Protein AF-A0A9J5ZP21-F1 (afdb_monomer_lite)

Secondary structure (DSSP, 8-state):
-PPPHHHHHHHHHHHHHHHHHHHHHHHHHHHHHHHHHHTT-S-HHHHHHHHHHHHHHHHHHHHHHHHHHTTT------SSS-S-SS---GGG------------HHHHHHHHHHHHHHHHHHHHHHHHHHHHHHHHHHHHHHHHHHHHHHTTS---SHHHHHHHHHHHHHHHHHHHHHHHHHHHHHHHS-HHHHHHHHHHHHHHHHHHHHHHHHHHHHHHT-

Structure (mmCIF, N/CA/C/O backbone):
data_AF-A0A9J5ZP21-F1
#
_entry.id   AF-A0A9J5ZP21-F1
#
loop_
_atom_site.group_PDB
_atom_site.id
_atom_site.type_symbol
_atom_site.label_atom_id
_atom_site.label_alt_id
_atom_site.label_comp_id
_atom_site.label_asym_id
_atom_site.label_entity_id
_atom_site.label_seq_id
_atom_site.pdbx_PDB_ins_code
_atom_site.Cartn_x
_atom_site.Cartn_y
_atom_site.Cartn_z
_atom_site.occupancy
_atom_site.B_iso_or_equiv
_atom_site.auth_seq_id
_atom_site.auth_comp_id
_atom_site.auth_asym_id
_atom_site.auth_atom_id
_atom_site.pdbx_PDB_model_num
ATOM 1 N N . MET A 1 1 ? 10.384 22.039 -25.199 1.00 35.19 1 MET A N 1
ATOM 2 C CA . MET A 1 1 ? 11.701 22.164 -24.533 1.00 35.19 1 MET A CA 1
ATOM 3 C C . MET A 1 1 ? 11.988 20.869 -23.786 1.00 35.19 1 MET A C 1
ATOM 5 O O . MET A 1 1 ? 11.280 20.563 -22.835 1.00 35.19 1 MET A O 1
ATOM 9 N N . ALA A 1 2 ? 12.935 20.059 -24.259 1.00 42.34 2 ALA A N 1
ATOM 10 C CA . ALA A 1 2 ? 13.264 18.780 -23.633 1.00 42.34 2 ALA A CA 1
ATOM 11 C C . ALA A 1 2 ? 13.979 19.020 -22.288 1.00 42.34 2 ALA A C 1
ATOM 13 O O . ALA A 1 2 ? 15.036 19.642 -22.268 1.00 42.34 2 ALA A O 1
ATOM 14 N N . SER A 1 3 ? 13.416 18.557 -21.162 1.00 51.25 3 SER A N 1
ATOM 15 C CA . SER A 1 3 ? 14.111 18.608 -19.861 1.00 51.25 3 SER A CA 1
ATOM 16 C C . SER A 1 3 ? 15.452 17.872 -19.946 1.00 51.25 3 SER A C 1
ATOM 18 O O . SER A 1 3 ? 15.496 16.760 -20.482 1.00 51.25 3 SER A O 1
ATOM 20 N N . SER A 1 4 ? 16.519 18.453 -19.393 1.00 63.25 4 SER A N 1
ATOM 21 C CA . SER A 1 4 ? 17.856 17.846 -19.359 1.00 63.25 4 SER A CA 1
ATOM 22 C C . SER A 1 4 ? 17.857 16.537 -18.552 1.00 63.25 4 SER A C 1
ATOM 24 O O . SER A 1 4 ? 17.072 16.372 -17.616 1.00 63.25 4 SER A O 1
ATOM 26 N N . SER A 1 5 ? 18.746 15.593 -18.884 1.00 58.53 5 SER A N 1
ATOM 27 C CA . SER A 1 5 ? 18.926 14.324 -18.148 1.00 58.53 5 SER A CA 1
ATOM 28 C C . SER A 1 5 ? 19.178 14.545 -16.642 1.00 58.53 5 SER A C 1
ATOM 30 O O . SER A 1 5 ? 18.708 13.773 -15.802 1.00 58.53 5 SER A O 1
ATOM 32 N N . SER A 1 6 ? 19.832 15.658 -16.284 1.00 62.34 6 SER A N 1
ATOM 33 C CA . SER A 1 6 ? 20.051 16.077 -14.891 1.00 62.34 6 SER A CA 1
ATOM 34 C C . SER A 1 6 ? 18.744 16.455 -14.174 1.00 62.34 6 SER A C 1
ATOM 36 O O . SER A 1 6 ? 18.459 15.945 -13.087 1.00 62.34 6 SER A O 1
ATOM 38 N N . ASP A 1 7 ? 17.882 17.249 -14.821 1.00 67.31 7 ASP A N 1
ATOM 39 C CA . ASP A 1 7 ? 16.578 17.655 -14.271 1.00 67.31 7 ASP A CA 1
ATOM 40 C C . ASP A 1 7 ? 15.664 16.450 -14.032 1.00 67.31 7 ASP A C 1
ATOM 42 O O . ASP A 1 7 ? 14.916 16.394 -13.053 1.00 67.31 7 ASP A O 1
ATOM 46 N N . ARG A 1 8 ? 15.742 15.455 -14.922 1.00 63.97 8 ARG A N 1
ATOM 47 C CA . ARG A 1 8 ? 14.972 14.206 -14.842 1.00 63.97 8 ARG A CA 1
ATOM 48 C C . ARG A 1 8 ? 15.384 13.355 -13.637 1.00 63.97 8 ARG A C 1
ATOM 50 O O . ARG A 1 8 ? 14.518 12.923 -12.874 1.00 63.97 8 ARG A O 1
ATOM 57 N N . LYS A 1 9 ? 16.691 13.166 -13.416 1.00 64.62 9 LYS A N 1
ATOM 58 C CA . LYS A 1 9 ? 17.223 12.453 -12.237 1.00 64.62 9 LYS A CA 1
ATOM 59 C C . LYS A 1 9 ? 16.858 13.166 -10.934 1.00 64.62 9 LYS A C 1
ATOM 61 O O . LYS A 1 9 ? 16.491 12.509 -9.959 1.00 64.62 9 LYS A O 1
ATOM 66 N N . ASN A 1 10 ? 16.900 14.498 -10.931 1.00 73.00 10 ASN A N 1
ATOM 67 C CA . ASN A 1 10 ? 16.548 15.300 -9.763 1.00 73.00 10 ASN A CA 1
ATOM 68 C C . ASN A 1 10 ? 15.062 15.149 -9.385 1.00 73.00 10 ASN A C 1
ATOM 70 O O . ASN A 1 10 ? 14.743 14.893 -8.227 1.00 73.00 10 ASN A O 1
ATOM 74 N N . LYS A 1 11 ? 14.145 15.197 -10.365 1.00 73.06 11 LYS A N 1
ATOM 75 C CA . LYS A 1 11 ? 12.701 14.985 -10.135 1.00 73.06 11 LYS A CA 1
ATOM 76 C C . LYS A 1 11 ? 12.391 13.620 -9.513 1.00 73.06 11 LYS A C 1
ATOM 78 O O . LYS A 1 11 ? 11.617 13.557 -8.562 1.00 73.06 11 LYS A O 1
ATOM 83 N N . ASN A 1 12 ? 13.019 12.548 -10.000 1.00 67.75 12 ASN A N 1
ATOM 84 C CA . ASN A 1 12 ? 12.823 11.203 -9.447 1.00 67.75 12 ASN A CA 1
ATOM 85 C C . ASN A 1 12 ? 13.349 11.097 -8.006 1.00 67.75 12 ASN A C 1
ATOM 87 O O . ASN A 1 12 ? 12.647 10.635 -7.107 1.00 67.75 12 ASN A O 1
ATOM 91 N N . LYS A 1 13 ? 14.559 11.617 -7.761 1.00 72.06 13 LYS A N 1
ATOM 92 C CA . LYS A 1 13 ? 15.145 11.680 -6.417 1.00 72.06 13 LYS A CA 1
ATOM 93 C C . LYS A 1 13 ? 14.248 12.456 -5.446 1.00 72.06 13 LYS A C 1
ATOM 95 O O . LYS A 1 13 ? 14.044 12.006 -4.322 1.00 72.06 13 LYS A O 1
ATOM 100 N N . ASN A 1 14 ? 13.672 13.572 -5.889 1.00 81.06 14 ASN A N 1
ATOM 101 C CA . ASN A 1 14 ? 12.773 14.390 -5.077 1.00 81.06 14 ASN A CA 1
ATOM 102 C C . ASN A 1 14 ? 11.454 13.674 -4.768 1.00 81.06 14 ASN A C 1
ATOM 104 O O . ASN A 1 14 ? 11.049 13.659 -3.607 1.00 81.06 14 ASN A O 1
ATOM 108 N N . LEU A 1 15 ? 10.826 13.028 -5.760 1.00 77.56 15 LEU A N 1
ATOM 109 C CA . LEU A 1 15 ? 9.608 12.239 -5.545 1.00 77.56 15 LEU A CA 1
ATOM 110 C C . LEU A 1 15 ? 9.853 11.116 -4.530 1.00 77.56 15 LEU A C 1
ATOM 112 O O . LEU A 1 15 ? 9.089 10.960 -3.581 1.00 77.56 15 LEU A O 1
ATOM 116 N N . TYR A 1 16 ? 10.938 10.359 -4.704 1.00 75.81 16 TYR A N 1
ATOM 117 C CA . TYR A 1 16 ? 11.300 9.281 -3.789 1.00 75.81 16 TYR A CA 1
ATOM 118 C C . TYR A 1 16 ? 11.580 9.794 -2.373 1.00 75.81 16 TYR A C 1
ATOM 120 O O . TYR A 1 16 ? 11.052 9.240 -1.414 1.00 75.81 16 TYR A O 1
ATOM 128 N N . ASN A 1 17 ? 12.367 10.861 -2.224 1.00 76.75 17 ASN A N 1
ATOM 129 C CA . ASN A 1 17 ? 12.690 11.423 -0.912 1.00 76.75 17 ASN A CA 1
ATOM 130 C C . ASN A 1 17 ? 11.449 11.967 -0.195 1.00 76.75 17 ASN A C 1
ATOM 132 O O . ASN A 1 17 ? 11.277 11.714 0.995 1.00 76.75 17 ASN A O 1
ATOM 136 N N . SER A 1 18 ? 10.573 12.675 -0.914 1.00 81.94 18 SER A N 1
ATOM 137 C CA . SER A 1 18 ? 9.305 13.162 -0.365 1.00 81.94 18 SER A CA 1
ATOM 138 C C . SER A 1 18 ? 8.440 11.999 0.109 1.00 81.94 18 SER A C 1
ATOM 140 O O . SER A 1 18 ? 8.006 11.977 1.258 1.00 81.94 18 SER A O 1
ATOM 142 N N . TRP A 1 19 ? 8.277 10.980 -0.732 1.00 82.31 19 TRP A N 1
ATOM 143 C CA . TRP A 1 19 ? 7.505 9.798 -0.384 1.00 82.31 19 TRP A CA 1
ATOM 144 C C . TRP A 1 19 ? 8.088 9.042 0.824 1.00 82.31 19 TRP A C 1
ATOM 146 O O . TRP A 1 19 ? 7.343 8.596 1.698 1.00 82.31 19 TRP A O 1
ATOM 156 N N . MET A 1 20 ? 9.417 8.947 0.921 1.00 78.00 20 MET A N 1
ATOM 157 C CA . MET A 1 20 ? 10.088 8.323 2.061 1.00 78.00 20 MET A CA 1
ATOM 158 C C . MET A 1 20 ? 9.858 9.072 3.372 1.00 78.00 20 MET A C 1
ATOM 160 O O . MET A 1 20 ? 9.602 8.432 4.390 1.00 78.00 20 MET A O 1
ATOM 164 N N . ASN A 1 21 ? 9.935 10.403 3.353 1.00 80.69 21 ASN A N 1
ATOM 165 C CA . ASN A 1 21 ? 9.657 11.217 4.535 1.00 80.69 21 ASN A CA 1
ATOM 166 C C . ASN A 1 21 ? 8.206 11.030 4.992 1.00 80.69 21 ASN A C 1
ATOM 168 O O . ASN A 1 21 ? 7.958 10.849 6.184 1.00 80.69 21 ASN A O 1
ATOM 172 N N . ASN A 1 22 ? 7.270 10.957 4.041 1.00 85.44 22 ASN A N 1
ATOM 173 C CA . ASN A 1 22 ? 5.863 10.708 4.345 1.00 85.44 22 ASN A CA 1
ATOM 174 C C . ASN A 1 22 ? 5.664 9.365 5.060 1.00 85.44 22 ASN A C 1
ATOM 176 O O . ASN A 1 22 ? 4.878 9.301 5.994 1.00 85.44 22 ASN A O 1
ATOM 180 N N . GLN A 1 23 ? 6.416 8.311 4.714 1.00 83.00 23 GLN A N 1
ATOM 181 C CA . GLN A 1 23 ? 6.268 7.012 5.391 1.00 83.00 23 GLN A CA 1
ATOM 182 C C . GLN A 1 23 ? 6.577 7.058 6.888 1.00 83.00 23 GLN A C 1
ATOM 184 O O . GLN A 1 23 ? 5.971 6.307 7.654 1.00 83.00 23 GLN A O 1
ATOM 189 N N . GLN A 1 24 ? 7.526 7.898 7.306 1.00 86.31 24 GLN A N 1
ATOM 190 C CA . GLN A 1 24 ? 7.902 8.011 8.711 1.00 86.31 24 GLN A CA 1
ATOM 191 C C . GLN A 1 24 ? 6.824 8.744 9.515 1.00 86.31 24 GLN A C 1
ATOM 193 O O . GLN A 1 24 ? 6.500 8.312 10.620 1.00 86.31 24 GLN A O 1
ATOM 198 N N . GLU A 1 25 ? 6.261 9.819 8.962 1.00 91.81 25 GLU A N 1
ATOM 199 C CA . GLU A 1 25 ? 5.167 10.560 9.599 1.00 91.81 25 GLU A CA 1
ATOM 200 C C . GLU A 1 25 ? 3.872 9.744 9.608 1.00 91.81 25 GLU A C 1
ATOM 202 O O . GLU A 1 25 ? 3.243 9.597 10.651 1.00 91.81 25 GLU A O 1
ATOM 207 N N . GLU A 1 26 ? 3.538 9.091 8.494 1.00 91.62 26 GLU A N 1
ATOM 208 C CA . GLU A 1 26 ? 2.396 8.177 8.401 1.00 91.62 26 GLU A CA 1
ATOM 209 C C . GLU A 1 26 ? 2.486 7.036 9.420 1.00 91.62 26 GLU A C 1
ATOM 211 O O . GLU A 1 26 ? 1.481 6.659 10.016 1.00 91.62 26 GLU A O 1
ATOM 216 N N . LEU A 1 27 ? 3.684 6.489 9.660 1.00 92.56 27 LEU A N 1
ATOM 217 C CA . LEU A 1 27 ? 3.870 5.472 10.692 1.00 92.56 27 LEU A CA 1
ATOM 218 C C . LEU A 1 27 ? 3.564 6.020 12.095 1.00 92.56 27 LEU A C 1
ATOM 220 O O . LEU A 1 27 ? 2.926 5.319 12.879 1.00 92.56 27 LEU A O 1
ATOM 224 N N . LYS A 1 28 ? 3.990 7.248 12.416 1.00 94.44 28 LYS A N 1
ATOM 225 C CA . LYS A 1 28 ? 3.672 7.875 13.709 1.00 94.44 28 LYS A CA 1
ATOM 226 C C . LYS A 1 28 ? 2.168 8.095 13.857 1.00 94.44 28 LYS A C 1
ATOM 228 O O . LYS A 1 28 ? 1.613 7.782 14.904 1.00 94.44 28 LYS A O 1
ATOM 233 N N . GLU A 1 29 ? 1.507 8.587 12.810 1.00 95.69 29 GLU A N 1
ATOM 234 C CA . GLU A 1 29 ? 0.053 8.778 12.805 1.00 95.69 29 GLU A CA 1
ATOM 235 C C . GLU A 1 29 ? -0.694 7.458 13.037 1.00 95.69 29 GLU A C 1
ATOM 237 O O . GLU A 1 29 ? -1.577 7.397 13.889 1.00 95.69 29 GLU A O 1
ATOM 242 N N . LEU A 1 30 ? -0.295 6.382 12.351 1.00 95.19 30 LEU A N 1
ATOM 243 C CA . LEU A 1 30 ? -0.872 5.049 12.546 1.00 95.19 30 LEU A CA 1
ATOM 244 C C . LEU A 1 30 ? -0.646 4.529 13.970 1.00 95.19 30 LEU A C 1
ATOM 246 O O . LEU A 1 30 ? -1.566 4.000 14.585 1.00 95.19 30 LEU A O 1
ATOM 250 N N . GLN A 1 31 ? 0.557 4.704 14.524 1.00 94.19 31 GLN A N 1
ATOM 251 C CA . GLN A 1 31 ? 0.863 4.305 15.902 1.00 94.19 31 GLN A CA 1
ATOM 252 C C . GLN A 1 31 ? 0.018 5.070 16.925 1.00 94.19 31 GLN A C 1
ATOM 254 O O . GLN A 1 31 ? -0.505 4.458 17.856 1.00 94.19 31 GLN A O 1
ATOM 259 N N . ASN A 1 32 ? -0.159 6.377 16.732 1.00 94.19 32 ASN A N 1
ATOM 260 C CA . ASN A 1 32 ? -1.032 7.187 17.575 1.00 94.19 32 ASN A CA 1
ATOM 261 C C . ASN A 1 32 ? -2.489 6.720 17.461 1.00 94.19 32 ASN A C 1
ATOM 263 O O . ASN A 1 32 ? -3.138 6.515 18.485 1.00 94.19 32 ASN A O 1
ATOM 267 N N . GLY A 1 33 ? -2.973 6.468 16.239 1.00 93.50 33 GLY A N 1
ATOM 268 C CA . GLY A 1 33 ? -4.309 5.922 15.993 1.00 93.50 33 GLY A CA 1
ATOM 269 C C . GLY A 1 33 ? -4.554 4.607 16.738 1.00 93.50 33 GLY A C 1
ATOM 270 O O . GLY A 1 33 ? -5.580 4.462 17.394 1.00 93.50 33 GLY A O 1
ATOM 271 N N . ILE A 1 34 ? -3.579 3.689 16.737 1.00 91.44 34 ILE A N 1
ATOM 272 C CA . ILE A 1 34 ? -3.653 2.423 17.492 1.00 91.44 34 ILE A CA 1
ATOM 273 C C . ILE A 1 34 ? -3.749 2.678 19.001 1.00 91.44 34 ILE A C 1
ATOM 275 O O . ILE A 1 34 ? -4.568 2.058 19.680 1.00 91.44 34 ILE A O 1
ATOM 279 N N . VAL A 1 35 ? -2.919 3.574 19.547 1.00 92.31 35 VAL A N 1
ATOM 280 C CA . VAL A 1 35 ? -2.908 3.880 20.989 1.00 92.31 35 VAL A CA 1
ATOM 281 C C . VAL A 1 35 ? -4.250 4.451 21.444 1.00 92.31 35 VAL A C 1
ATOM 283 O O . VAL A 1 35 ? -4.771 4.018 22.471 1.00 92.31 35 VAL A O 1
ATOM 286 N N . HIS A 1 36 ? -4.817 5.387 20.686 1.00 91.69 36 HIS A N 1
ATOM 287 C CA . HIS A 1 36 ? -6.107 5.996 21.004 1.00 91.69 36 HIS A CA 1
ATOM 288 C C . HIS A 1 36 ? -7.277 5.023 20.798 1.00 91.69 36 HIS A C 1
ATOM 290 O O . HIS A 1 36 ? -8.143 4.921 21.666 1.00 91.69 36 HIS A O 1
ATOM 296 N N . ALA A 1 37 ? -7.269 4.221 19.728 1.00 90.31 37 ALA A N 1
ATOM 297 C CA . ALA A 1 37 ? -8.287 3.192 19.506 1.00 90.31 37 ALA A CA 1
ATOM 298 C C . ALA A 1 37 ? -8.337 2.174 20.656 1.00 90.31 37 ALA A C 1
ATOM 300 O O . ALA A 1 37 ? -9.410 1.842 21.150 1.00 90.31 37 ALA A O 1
ATOM 301 N N . ARG A 1 38 ? -7.175 1.738 21.167 1.00 88.38 38 ARG A N 1
ATOM 302 C CA . ARG A 1 38 ? -7.089 0.812 22.316 1.00 88.38 38 ARG A CA 1
ATOM 303 C C . ARG A 1 38 ? -7.605 1.404 23.630 1.00 88.38 38 ARG A C 1
ATOM 305 O O . ARG A 1 38 ? -7.952 0.651 24.534 1.00 88.38 38 ARG A O 1
ATOM 312 N N . LYS A 1 39 ? -7.655 2.732 23.746 1.00 92.06 39 LYS A N 1
ATOM 313 C CA . LYS A 1 39 ? -8.270 3.442 24.876 1.00 92.06 39 LYS A CA 1
ATOM 314 C C . LYS A 1 39 ? -9.764 3.718 24.669 1.00 92.06 39 LYS A C 1
ATOM 316 O O . LYS A 1 39 ? -10.373 4.343 25.530 1.00 92.06 39 LYS A O 1
ATOM 321 N N . ASN A 1 40 ? -10.349 3.254 23.560 1.00 88.00 40 ASN A N 1
ATOM 322 C CA . ASN A 1 40 ? -11.692 3.617 23.097 1.00 88.00 40 ASN A CA 1
ATOM 323 C C . ASN A 1 40 ? -11.866 5.133 22.873 1.00 88.00 40 ASN A C 1
ATOM 325 O O . ASN A 1 40 ? -12.967 5.661 23.001 1.00 88.00 40 ASN A O 1
ATOM 329 N N . GLU A 1 41 ? -10.774 5.834 22.555 1.00 90.44 41 GLU A N 1
ATOM 330 C CA . GLU A 1 41 ? -10.757 7.279 22.281 1.00 90.44 41 GLU A CA 1
ATOM 331 C C . GLU A 1 41 ? -10.906 7.595 20.784 1.00 90.44 41 GLU A C 1
ATOM 333 O O . GLU A 1 41 ? -11.037 8.762 20.432 1.00 90.44 41 GLU A O 1
ATOM 338 N N . LEU A 1 42 ? -10.874 6.580 19.911 1.00 88.81 42 LEU A N 1
ATOM 339 C CA . LEU A 1 42 ? -11.114 6.720 18.474 1.00 88.81 42 LEU A CA 1
ATOM 340 C C . LEU A 1 42 ? -12.250 5.802 18.027 1.00 88.81 42 LEU A C 1
ATOM 342 O O . LEU A 1 42 ? -12.271 4.617 18.365 1.00 88.81 42 LEU A O 1
ATOM 346 N N . SER A 1 43 ? -13.160 6.354 17.234 1.00 92.44 43 SER A N 1
ATOM 347 C CA . SER A 1 43 ? -14.235 5.623 16.570 1.00 92.44 43 SER A CA 1
ATOM 348 C C . SER A 1 43 ? -13.753 4.904 15.306 1.00 92.44 43 SER A C 1
ATOM 350 O O . SER A 1 43 ? -12.747 5.271 14.694 1.00 92.44 43 SER A O 1
ATOM 352 N N . ASP A 1 44 ? -14.518 3.904 14.866 1.00 92.81 44 ASP A N 1
ATOM 353 C CA . ASP A 1 44 ? -14.274 3.207 13.597 1.00 92.81 44 ASP A CA 1
ATOM 354 C C . ASP A 1 44 ? -14.291 4.160 12.390 1.00 92.81 44 ASP A C 1
ATOM 356 O O . ASP A 1 44 ? -13.544 3.948 11.436 1.00 92.81 44 ASP A O 1
ATOM 360 N N . GLU A 1 45 ? -15.085 5.233 12.439 1.00 94.94 45 GLU A N 1
ATOM 361 C CA . GLU A 1 45 ? -15.131 6.252 11.384 1.00 94.94 45 GLU A CA 1
ATOM 362 C C . GLU A 1 45 ? -13.806 7.021 11.293 1.00 94.94 45 GLU A C 1
ATOM 364 O O . GLU A 1 45 ? -13.236 7.164 10.214 1.00 94.94 45 GLU A O 1
ATOM 369 N N . GLU A 1 46 ? -13.251 7.439 12.432 1.00 95.25 46 GLU A N 1
ATOM 370 C CA . GLU A 1 46 ? -11.953 8.124 12.481 1.00 95.25 46 GLU A CA 1
ATOM 371 C C . GLU A 1 46 ? -10.804 7.209 12.032 1.00 95.25 46 GLU A C 1
ATOM 373 O O . GLU A 1 46 ? -9.867 7.655 11.362 1.00 95.25 46 GLU A O 1
ATOM 378 N N . LEU A 1 47 ? -10.883 5.911 12.344 1.00 95.50 47 LEU A N 1
ATOM 379 C CA . LEU A 1 47 ? -9.926 4.921 11.849 1.00 95.50 47 LEU A CA 1
ATOM 380 C C . LEU A 1 47 ? -10.054 4.722 10.334 1.00 95.50 47 LEU A C 1
ATOM 382 O O . LEU A 1 47 ? -9.036 4.668 9.644 1.00 95.50 47 LEU A O 1
ATOM 386 N N . ASN A 1 48 ? -11.273 4.666 9.797 1.00 96.38 48 ASN A N 1
ATOM 387 C CA . ASN A 1 48 ? -11.506 4.579 8.355 1.00 96.38 48 ASN A CA 1
ATOM 388 C C . ASN A 1 48 ? -10.993 5.815 7.612 1.00 96.38 48 ASN A C 1
ATOM 390 O O . ASN A 1 48 ? -10.390 5.684 6.545 1.00 96.38 48 ASN A O 1
ATOM 394 N N . GLU A 1 49 ? -11.151 7.003 8.189 1.00 96.56 49 GLU A N 1
ATOM 395 C CA . GLU A 1 49 ? -10.588 8.240 7.649 1.00 96.56 49 GLU A CA 1
ATOM 396 C C . GLU A 1 49 ? -9.056 8.199 7.602 1.00 96.56 49 GLU A C 1
ATOM 398 O O . GLU A 1 49 ? -8.445 8.555 6.585 1.00 96.56 49 GLU A O 1
ATOM 403 N N . LEU A 1 50 ? -8.421 7.670 8.654 1.00 96.69 50 LEU A N 1
ATOM 404 C CA . LEU A 1 50 ? -6.979 7.437 8.672 1.00 96.69 50 LEU A CA 1
ATOM 405 C C . LEU A 1 50 ? -6.556 6.425 7.594 1.00 96.69 50 LEU A C 1
ATOM 407 O O . LEU A 1 50 ? -5.607 6.683 6.853 1.00 96.69 50 LEU A O 1
ATOM 411 N N . LEU A 1 51 ? -7.270 5.305 7.444 1.00 96.75 51 LEU A N 1
ATOM 412 C CA . LEU A 1 51 ? -7.009 4.314 6.392 1.00 96.75 51 LEU A CA 1
ATOM 413 C C . LEU A 1 51 ? -7.145 4.916 4.991 1.00 96.75 51 LEU A C 1
ATOM 415 O O . LEU A 1 51 ? -6.273 4.720 4.141 1.00 96.75 51 LEU A O 1
ATOM 419 N N . ARG A 1 52 ? -8.203 5.695 4.757 1.00 97.06 52 ARG A N 1
ATOM 420 C CA . ARG A 1 52 ? -8.467 6.373 3.485 1.00 97.06 52 ARG A CA 1
ATOM 421 C C . ARG A 1 52 ? -7.346 7.345 3.136 1.00 97.06 52 ARG A C 1
ATOM 423 O O . ARG A 1 52 ? -6.875 7.339 1.997 1.00 97.06 52 ARG A O 1
ATOM 430 N N . LYS A 1 53 ? -6.853 8.112 4.115 1.00 95.88 53 LYS A N 1
ATOM 431 C CA . LYS A 1 53 ? -5.667 8.966 3.952 1.00 95.88 53 LYS A CA 1
ATOM 432 C C . LYS A 1 53 ? -4.449 8.148 3.505 1.00 95.88 53 LYS A C 1
ATOM 434 O O . LYS A 1 53 ? -3.796 8.518 2.535 1.00 95.88 53 LYS A O 1
ATOM 439 N N . MET A 1 54 ? -4.173 7.009 4.142 1.00 94.00 54 MET A N 1
ATOM 440 C CA . MET A 1 54 ? -3.023 6.161 3.785 1.00 94.00 54 MET A CA 1
ATOM 441 C C . MET A 1 54 ? -3.127 5.573 2.374 1.00 94.00 54 MET A C 1
ATOM 443 O O . MET A 1 54 ? -2.135 5.540 1.643 1.00 94.00 54 MET A O 1
ATOM 447 N N . VAL A 1 55 ? -4.321 5.121 1.982 1.00 93.00 55 VAL A N 1
ATOM 448 C CA . VAL A 1 55 ? -4.587 4.609 0.629 1.00 93.00 55 VAL A CA 1
ATOM 449 C C . VAL A 1 55 ? -4.384 5.713 -0.409 1.00 93.00 55 VAL A C 1
ATOM 451 O O . VAL A 1 55 ? -3.709 5.485 -1.414 1.00 93.00 55 VAL A O 1
ATOM 454 N N . ASN A 1 56 ? -4.895 6.918 -0.147 1.00 94.12 56 ASN A N 1
ATOM 455 C CA . ASN A 1 56 ? -4.725 8.065 -1.037 1.00 94.12 56 ASN A CA 1
ATOM 456 C C . ASN A 1 56 ? -3.251 8.447 -1.197 1.00 94.12 56 ASN A C 1
ATOM 458 O O . ASN A 1 56 ? -2.785 8.590 -2.324 1.00 94.12 56 ASN A O 1
ATOM 462 N N . ASN A 1 57 ? -2.488 8.507 -0.104 1.00 90.69 57 ASN A N 1
ATOM 463 C CA . ASN A 1 57 ? -1.058 8.813 -0.162 1.00 90.69 57 ASN A CA 1
ATOM 464 C C . ASN A 1 57 ? -0.280 7.778 -0.997 1.00 90.69 57 ASN A C 1
ATOM 466 O O . ASN A 1 57 ? 0.619 8.128 -1.768 1.00 90.69 57 ASN A O 1
ATOM 470 N N . PHE A 1 58 ? -0.628 6.489 -0.882 1.00 86.00 58 PHE A N 1
ATOM 471 C CA . PHE A 1 58 ? -0.039 5.445 -1.724 1.00 86.00 58 PHE A CA 1
ATOM 472 C C . PHE A 1 58 ? -0.434 5.613 -3.201 1.00 86.00 58 PHE A C 1
ATOM 474 O O . PHE A 1 58 ? 0.408 5.442 -4.087 1.00 86.00 58 PHE A O 1
ATOM 481 N N . GLN A 1 59 ? -1.682 6.005 -3.472 1.00 89.50 59 GLN A N 1
ATOM 482 C CA . GLN A 1 59 ? -2.181 6.232 -4.828 1.00 89.50 59 GLN A CA 1
ATOM 483 C C . GLN A 1 59 ? -1.501 7.431 -5.494 1.00 89.50 59 GLN A C 1
ATOM 485 O O . GLN A 1 59 ? -1.073 7.335 -6.642 1.00 89.50 59 GLN A O 1
ATOM 490 N N . GLU A 1 60 ? -1.317 8.532 -4.770 1.00 87.81 60 GLU A N 1
ATOM 491 C CA . GLU A 1 60 ? -0.584 9.704 -5.252 1.00 87.81 60 GLU A CA 1
ATOM 492 C C . GLU A 1 60 ? 0.865 9.369 -5.610 1.00 87.81 60 GLU A C 1
ATOM 494 O O . GLU A 1 60 ? 1.363 9.795 -6.656 1.00 87.81 60 GLU A O 1
ATOM 499 N N . TYR A 1 61 ? 1.536 8.560 -4.786 1.00 83.94 61 TYR A N 1
ATOM 500 C CA . TYR A 1 61 ? 2.889 8.101 -5.083 1.00 83.94 61 TYR A CA 1
ATOM 501 C C . TYR A 1 61 ? 2.952 7.227 -6.335 1.00 83.94 61 TYR A C 1
ATOM 503 O O . TYR A 1 61 ? 3.801 7.463 -7.196 1.00 83.94 61 TYR A O 1
ATOM 511 N N . SER A 1 62 ? 2.063 6.237 -6.444 1.00 81.12 62 SER A N 1
ATOM 512 C CA . SER A 1 62 ? 1.978 5.351 -7.610 1.00 81.12 62 SER A CA 1
ATOM 513 C C . SER A 1 62 ? 1.727 6.152 -8.893 1.00 81.12 62 SER A C 1
ATOM 515 O O . SER A 1 62 ? 2.491 6.037 -9.853 1.00 81.12 62 SER A O 1
ATOM 517 N N . ASN A 1 63 ? 0.766 7.079 -8.865 1.00 84.69 63 ASN A N 1
ATOM 518 C CA . ASN A 1 63 ? 0.489 7.989 -9.975 1.00 84.69 63 ASN A CA 1
ATOM 519 C C . ASN A 1 63 ? 1.705 8.865 -10.309 1.00 84.69 63 ASN A C 1
ATOM 521 O O . ASN A 1 63 ? 2.041 9.073 -11.476 1.00 84.69 63 ASN A O 1
ATOM 525 N N . GLY A 1 64 ? 2.390 9.386 -9.287 1.00 81.12 64 GLY A N 1
ATOM 526 C CA . GLY A 1 64 ? 3.627 10.143 -9.444 1.00 81.12 64 GLY A CA 1
ATOM 527 C C . GLY A 1 64 ? 4.715 9.328 -10.141 1.00 81.12 64 GLY A C 1
ATOM 528 O O . GLY A 1 64 ? 5.351 9.831 -11.066 1.00 81.12 64 GLY A O 1
ATOM 529 N N . ARG A 1 65 ? 4.899 8.062 -9.751 1.00 77.50 65 ARG A N 1
ATOM 530 C CA . ARG A 1 65 ? 5.865 7.151 -10.375 1.00 77.50 65 ARG A CA 1
ATOM 531 C C . ARG A 1 65 ? 5.513 6.811 -11.817 1.00 77.50 65 ARG A C 1
ATOM 533 O O . ARG A 1 65 ? 6.399 6.930 -12.660 1.00 77.50 65 ARG A O 1
ATOM 540 N N . SER A 1 66 ? 4.261 6.446 -12.101 1.00 77.19 66 SER A N 1
ATOM 541 C CA . SER A 1 66 ? 3.790 6.145 -13.465 1.00 77.19 66 SER A CA 1
ATOM 542 C C . SER A 1 66 ? 4.020 7.344 -14.395 1.00 77.19 66 SER A C 1
ATOM 544 O O . SER A 1 66 ? 4.633 7.217 -15.457 1.00 77.19 66 SER A O 1
ATOM 546 N N . ARG A 1 67 ? 3.684 8.562 -13.941 1.00 75.56 67 ARG A N 1
ATOM 547 C CA . ARG A 1 67 ? 3.954 9.801 -14.692 1.00 75.56 67 ARG A CA 1
ATOM 548 C C . ARG A 1 67 ? 5.433 10.012 -14.999 1.00 75.56 67 ARG A C 1
ATOM 550 O O . ARG A 1 67 ? 5.751 10.520 -16.069 1.00 75.56 67 ARG A O 1
ATOM 557 N N . LEU A 1 68 ? 6.335 9.676 -14.073 1.00 68.12 68 LEU A N 1
ATOM 558 C CA . LEU A 1 68 ? 7.771 9.776 -14.340 1.00 68.12 68 LEU A CA 1
ATOM 559 C C . LEU A 1 68 ? 8.224 8.694 -15.330 1.00 68.12 68 LEU A C 1
ATOM 561 O O . LEU A 1 68 ? 8.958 9.022 -16.262 1.00 68.12 68 LEU A O 1
ATOM 565 N N . ALA A 1 69 ? 7.748 7.456 -15.176 1.00 63.94 69 ALA A N 1
ATOM 566 C CA . ALA A 1 69 ? 8.084 6.336 -16.055 1.00 63.94 69 ALA A CA 1
ATOM 567 C C . ALA A 1 69 ? 7.740 6.638 -17.528 1.00 63.94 69 ALA A C 1
ATOM 569 O O . ALA A 1 69 ? 8.604 6.542 -18.398 1.00 63.94 69 ALA A O 1
ATOM 570 N N . ARG A 1 70 ? 6.538 7.172 -17.790 1.00 63.84 70 ARG A N 1
ATOM 571 C CA . ARG A 1 70 ? 6.069 7.545 -19.141 1.00 63.84 70 ARG A CA 1
ATOM 572 C C . ARG A 1 70 ? 6.865 8.668 -19.823 1.00 63.84 70 ARG A C 1
ATOM 574 O O . ARG A 1 70 ? 6.794 8.816 -21.036 1.00 63.84 70 ARG A O 1
ATOM 581 N N . VAL A 1 71 ? 7.636 9.471 -19.082 1.00 56.75 71 VAL A N 1
ATOM 582 C CA . VAL A 1 71 ? 8.462 10.570 -19.640 1.00 56.75 71 VAL A CA 1
ATOM 583 C C . VAL A 1 71 ? 9.908 10.102 -19.905 1.00 56.75 71 VAL A C 1
ATOM 585 O O . VAL A 1 71 ? 10.841 10.904 -19.997 1.00 56.75 71 VAL A O 1
ATOM 588 N N . GLY A 1 72 ? 10.127 8.786 -20.013 1.00 52.03 72 GLY A N 1
ATOM 589 C CA . GLY A 1 72 ? 11.446 8.198 -20.258 1.00 52.03 72 GLY A CA 1
ATOM 590 C C . GLY A 1 72 ? 12.411 8.408 -19.089 1.00 52.03 72 GLY A C 1
ATOM 591 O O . GLY A 1 72 ? 13.629 8.438 -19.269 1.00 52.03 72 GLY A O 1
ATOM 592 N N . ILE A 1 73 ? 11.882 8.614 -17.878 1.00 47.03 73 ILE A N 1
ATOM 593 C CA . ILE A 1 73 ? 12.682 8.553 -16.661 1.00 47.03 73 ILE A CA 1
ATOM 594 C C . ILE A 1 73 ? 12.801 7.076 -16.352 1.00 47.03 73 ILE A C 1
ATOM 596 O O . ILE A 1 73 ? 11.879 6.476 -15.813 1.00 47.03 73 ILE A O 1
ATOM 600 N N . THR A 1 74 ? 13.940 6.492 -16.703 1.00 43.91 74 THR A N 1
ATOM 601 C CA . THR A 1 74 ? 14.298 5.140 -16.302 1.00 43.91 74 THR A CA 1
ATOM 602 C C . THR A 1 74 ? 14.142 5.028 -14.782 1.00 43.91 74 THR A C 1
ATOM 604 O O . THR A 1 74 ? 14.983 5.494 -14.011 1.00 43.91 74 THR A O 1
ATOM 607 N N . VAL A 1 75 ? 13.048 4.418 -14.324 1.00 41.00 75 VAL A N 1
ATOM 608 C CA . VAL A 1 75 ? 12.813 4.085 -12.909 1.00 41.00 75 VAL A CA 1
ATOM 609 C C . VAL A 1 75 ? 13.542 2.781 -12.559 1.00 41.00 75 VAL A C 1
ATOM 611 O O . VAL A 1 75 ? 13.205 2.097 -11.596 1.00 41.00 75 VAL A O 1
ATOM 614 N N . LEU A 1 76 ? 14.590 2.434 -13.315 1.00 37.28 76 LEU A N 1
ATOM 615 C CA . LEU A 1 76 ? 15.490 1.329 -13.012 1.00 37.28 76 LEU A CA 1
ATOM 616 C C . LEU A 1 76 ? 16.453 1.746 -11.895 1.00 37.28 76 LEU A C 1
ATOM 618 O O . LEU A 1 76 ? 17.663 1.839 -12.063 1.00 37.28 76 LEU A O 1
ATOM 622 N N . ARG A 1 77 ? 15.905 1.932 -10.695 1.00 34.56 77 ARG A N 1
ATOM 623 C CA . ARG A 1 77 ? 16.446 1.151 -9.587 1.00 34.56 77 ARG A CA 1
ATOM 624 C C . ARG A 1 77 ? 15.492 -0.022 -9.385 1.00 34.56 77 ARG A C 1
ATOM 626 O O . ARG A 1 77 ? 14.477 0.142 -8.705 1.00 34.56 77 ARG A O 1
ATOM 633 N N . PRO A 1 78 ? 15.781 -1.186 -9.989 1.00 34.66 78 PRO A N 1
ATOM 634 C CA . PRO A 1 78 ? 15.044 -2.402 -9.716 1.00 34.66 78 PRO A CA 1
ATOM 635 C C . PRO A 1 78 ? 15.378 -2.848 -8.289 1.00 34.66 78 PRO A C 1
ATOM 637 O O . PRO A 1 78 ? 16.216 -3.707 -8.067 1.00 34.66 78 PRO A O 1
ATOM 640 N N . TYR A 1 79 ? 14.685 -2.296 -7.295 1.00 37.66 79 TYR A N 1
ATOM 641 C CA . TYR A 1 79 ? 14.539 -2.986 -6.008 1.00 37.66 79 TYR A CA 1
ATOM 642 C C . TYR A 1 79 ? 13.482 -4.102 -6.089 1.00 37.66 79 TYR A C 1
ATOM 644 O O . TYR A 1 79 ? 13.039 -4.610 -5.066 1.00 37.66 79 TYR A O 1
ATOM 652 N N . LEU A 1 80 ? 13.056 -4.477 -7.300 1.00 36.50 80 LEU A N 1
ATOM 653 C CA . LEU A 1 80 ? 11.978 -5.427 -7.548 1.00 36.50 80 LEU A CA 1
ATOM 654 C C . LEU A 1 80 ? 12.274 -6.343 -8.745 1.00 36.50 80 LEU A C 1
ATOM 656 O O . LEU A 1 80 ? 11.379 -6.616 -9.524 1.00 36.50 80 LEU A O 1
ATOM 660 N N . VAL A 1 81 ? 13.509 -6.841 -8.879 1.00 29.53 81 VAL A N 1
ATOM 661 C CA . VAL A 1 81 ? 13.765 -8.138 -9.545 1.00 29.53 81 VAL A CA 1
ATOM 662 C C . VAL A 1 81 ? 14.851 -8.886 -8.785 1.00 29.53 81 VAL A C 1
ATOM 664 O O . VAL A 1 81 ? 15.991 -8.974 -9.205 1.00 29.53 81 VAL A O 1
ATOM 667 N N . HIS A 1 82 ? 14.516 -9.299 -7.569 1.00 27.44 82 HIS A N 1
ATOM 668 C CA . HIS A 1 82 ? 14.965 -10.550 -6.957 1.00 27.44 82 HIS A CA 1
ATOM 669 C C . HIS A 1 82 ? 14.415 -10.589 -5.528 1.00 27.44 82 HIS A C 1
ATOM 671 O O . HIS A 1 82 ? 15.084 -10.148 -4.596 1.00 27.44 82 HIS A O 1
ATOM 677 N N . PRO A 1 83 ? 13.225 -11.167 -5.311 1.00 33.22 83 PRO A N 1
ATOM 678 C CA . PRO A 1 83 ? 12.919 -11.767 -4.021 1.00 33.22 83 PRO A CA 1
ATOM 679 C C . PRO A 1 83 ? 13.626 -13.131 -3.858 1.00 33.22 83 PRO A C 1
ATOM 681 O O . PRO A 1 83 ? 13.769 -13.611 -2.742 1.00 33.22 83 PRO A O 1
ATOM 684 N N . PHE A 1 84 ? 14.109 -13.748 -4.952 1.00 28.91 84 PHE A N 1
ATOM 685 C CA . PHE A 1 84 ? 14.630 -15.127 -4.957 1.00 28.91 84 PHE A CA 1
ATOM 686 C C . PHE A 1 84 ? 15.968 -15.310 -5.695 1.00 28.91 84 PHE A C 1
ATOM 688 O O . PHE A 1 84 ? 16.242 -16.363 -6.266 1.00 28.91 84 PHE A O 1
ATOM 695 N N . GLY A 1 85 ? 16.838 -14.298 -5.672 1.00 25.89 85 GLY A N 1
ATOM 696 C CA . GLY A 1 85 ? 18.263 -14.516 -5.925 1.00 25.89 85 GLY A CA 1
ATOM 697 C C . GLY A 1 85 ? 18.866 -15.193 -4.695 1.00 25.89 85 GLY A C 1
ATOM 698 O O . GLY A 1 85 ? 19.075 -14.527 -3.687 1.00 25.89 85 GLY A O 1
ATOM 699 N N . LYS A 1 86 ? 19.038 -16.521 -4.756 1.00 34.12 86 LYS A N 1
ATOM 700 C CA . LYS A 1 86 ? 19.603 -17.406 -3.718 1.00 34.12 86 LYS A CA 1
ATOM 701 C C . LYS A 1 86 ? 20.578 -16.699 -2.761 1.00 34.12 86 LYS A C 1
ATOM 703 O O . LYS A 1 86 ? 21.733 -16.536 -3.116 1.00 34.12 86 LYS A O 1
ATOM 708 N N . PHE A 1 87 ? 20.150 -16.404 -1.532 1.00 30.75 87 PHE A N 1
ATOM 709 C CA . PHE A 1 87 ? 21.008 -16.428 -0.340 1.00 30.75 87 PHE A CA 1
ATOM 710 C C . PHE A 1 87 ? 20.139 -16.673 0.904 1.00 30.75 87 PHE A C 1
ATOM 712 O O . PHE A 1 87 ? 19.182 -15.951 1.175 1.00 30.75 87 PHE A O 1
ATOM 719 N N . GLY A 1 88 ? 20.449 -17.763 1.611 1.00 29.66 88 GLY A N 1
ATOM 720 C CA . GLY A 1 88 ? 19.693 -18.334 2.726 1.00 29.66 88 GLY A CA 1
ATOM 721 C C . GLY A 1 88 ? 19.604 -17.427 3.952 1.00 29.66 88 GLY A C 1
ATOM 722 O O . GLY A 1 88 ? 20.446 -17.490 4.843 1.00 29.66 88 GLY A O 1
ATOM 723 N N . LEU A 1 89 ? 18.555 -16.607 4.003 1.00 29.59 89 LEU A N 1
ATOM 724 C CA . LEU A 1 89 ? 18.241 -15.718 5.128 1.00 29.59 89 LEU A CA 1
ATOM 725 C C . LEU A 1 89 ? 16.756 -15.742 5.526 1.00 29.59 89 LEU A C 1
ATOM 727 O O . LEU A 1 89 ? 16.319 -14.897 6.302 1.00 29.59 89 LEU A O 1
ATOM 731 N N . VAL A 1 90 ? 15.984 -16.719 5.037 1.00 29.09 90 VAL A N 1
ATOM 732 C CA . VAL A 1 90 ? 14.613 -16.961 5.528 1.00 29.09 90 VAL A CA 1
ATOM 733 C C . VAL A 1 90 ? 14.630 -17.579 6.937 1.00 29.09 90 VAL A C 1
ATOM 735 O O . VAL A 1 90 ? 13.690 -17.385 7.697 1.00 29.09 90 VAL A O 1
ATOM 738 N N . ASP A 1 91 ? 15.749 -18.180 7.357 1.00 26.66 91 ASP A N 1
ATOM 739 C CA . ASP A 1 91 ? 15.874 -18.840 8.667 1.00 26.66 91 ASP A CA 1
ATOM 740 C C . ASP A 1 91 ? 16.289 -17.909 9.825 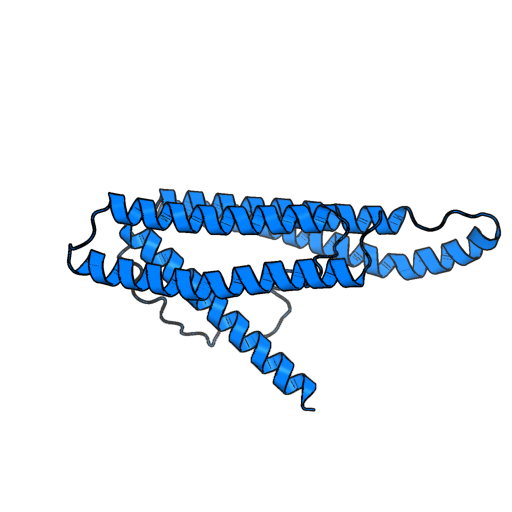1.00 26.66 91 ASP A C 1
ATOM 742 O O . ASP A 1 91 ? 16.620 -18.382 10.912 1.00 26.66 91 ASP A O 1
ATOM 746 N N . ARG A 1 92 ? 16.325 -16.578 9.640 1.00 28.05 92 ARG A N 1
ATOM 747 C CA . ARG A 1 92 ? 16.784 -15.669 10.712 1.00 28.05 92 ARG A CA 1
ATOM 748 C C . ARG A 1 92 ? 16.144 -14.283 10.736 1.00 28.05 92 ARG A C 1
ATOM 750 O O . ARG A 1 92 ? 16.812 -13.298 11.038 1.00 28.05 92 ARG A O 1
ATOM 757 N N . TRP A 1 93 ? 14.844 -14.207 10.487 1.00 30.42 93 TRP A N 1
ATOM 758 C CA . TRP A 1 93 ? 14.046 -13.061 10.920 1.00 30.42 93 TRP A CA 1
ATOM 759 C C . TRP A 1 93 ? 12.850 -13.574 11.706 1.00 30.42 93 TRP A C 1
ATOM 761 O O . TRP A 1 93 ? 11.729 -13.623 11.214 1.00 30.42 93 TRP A O 1
ATOM 771 N N . ASP A 1 94 ? 13.117 -13.922 12.963 1.00 32.38 94 ASP A N 1
ATOM 772 C CA . ASP A 1 94 ? 12.119 -14.045 14.026 1.00 32.38 94 ASP A CA 1
ATOM 773 C C . ASP A 1 94 ? 11.600 -12.636 14.382 1.00 32.38 94 ASP A C 1
ATOM 775 O O . ASP A 1 94 ? 11.725 -12.120 15.494 1.00 32.38 94 ASP A O 1
ATOM 779 N N . MET A 1 95 ? 11.108 -11.926 13.366 1.00 38.19 95 MET A N 1
ATOM 780 C CA . MET A 1 95 ? 10.362 -10.706 13.562 1.00 38.19 95 MET A CA 1
ATOM 781 C C . MET A 1 95 ? 9.018 -11.191 14.060 1.00 38.19 95 MET A C 1
ATOM 783 O O . MET A 1 95 ? 8.200 -11.650 13.267 1.00 38.19 95 MET A O 1
ATOM 787 N N . LYS A 1 96 ? 8.821 -11.141 15.381 1.00 39.03 96 LYS A N 1
ATOM 788 C CA . LYS A 1 96 ? 7.494 -11.264 15.976 1.00 39.03 96 LYS A CA 1
ATOM 789 C C . LYS A 1 96 ? 6.604 -10.302 15.201 1.00 39.03 96 LYS A C 1
ATOM 791 O O . LYS A 1 96 ? 6.700 -9.089 15.393 1.00 39.03 96 LYS A O 1
ATOM 796 N N . ILE A 1 97 ? 5.816 -10.847 14.274 1.00 41.94 97 ILE A N 1
ATOM 797 C CA . ILE A 1 97 ? 4.676 -10.191 13.648 1.00 41.94 97 ILE A CA 1
ATOM 798 C C . ILE A 1 97 ? 3.760 -9.945 14.837 1.00 41.94 97 ILE A C 1
ATOM 800 O O . ILE A 1 97 ? 3.017 -10.822 15.264 1.00 41.94 97 ILE A O 1
ATOM 804 N N . GLY A 1 98 ? 4.028 -8.834 15.519 1.00 42.06 98 GLY A N 1
ATOM 805 C CA . GLY A 1 98 ? 3.475 -8.541 16.820 1.00 42.0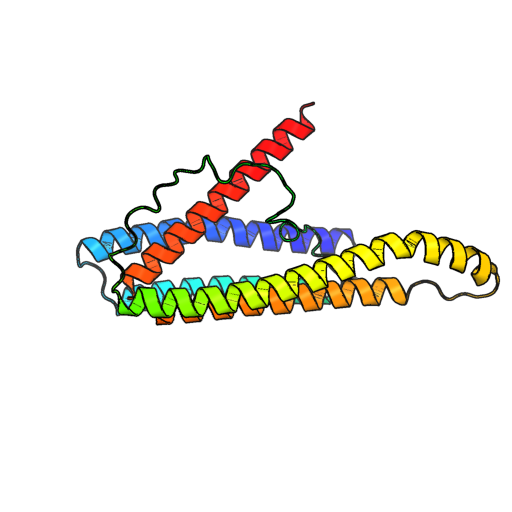6 98 GLY A CA 1
ATOM 806 C C . GLY A 1 98 ? 1.981 -8.449 16.647 1.00 42.06 98 GLY A C 1
ATOM 807 O O . GLY A 1 98 ? 1.541 -7.596 15.887 1.00 42.06 98 GLY A O 1
ATOM 808 N N . ASP A 1 99 ? 1.281 -9.370 17.306 1.00 47.34 99 ASP A N 1
ATOM 809 C CA . ASP A 1 99 ? -0.137 -9.317 17.646 1.00 47.34 99 ASP A CA 1
ATOM 810 C C . ASP A 1 99 ? -0.961 -8.519 16.629 1.00 47.34 99 ASP A C 1
ATOM 812 O O . ASP A 1 99 ? -1.475 -7.444 16.927 1.00 47.34 99 ASP A O 1
ATOM 816 N N . PHE A 1 100 ? -1.005 -9.006 15.383 1.00 55.09 100 PHE A N 1
ATOM 817 C CA . PHE A 1 100 ? -2.051 -8.587 14.459 1.00 55.09 100 PHE A CA 1
ATOM 818 C C . PHE A 1 100 ? -3.359 -8.887 15.176 1.00 55.09 100 PHE A C 1
ATOM 820 O O . PHE A 1 100 ? -3.587 -10.061 15.483 1.00 55.09 100 PHE A O 1
ATOM 827 N N . GLY A 1 101 ? -4.166 -7.862 15.483 1.00 59.28 101 GLY A N 1
ATOM 828 C CA . GLY A 1 101 ? -5.402 -8.036 16.237 1.00 59.28 101 GLY A CA 1
ATOM 829 C C . GLY A 1 101 ? -6.151 -9.273 15.748 1.00 59.28 101 GLY A C 1
ATOM 830 O O . GLY A 1 101 ? -6.381 -9.406 14.546 1.00 59.28 101 GLY A O 1
ATOM 831 N N . GLN A 1 102 ? -6.432 -10.204 16.668 1.00 73.75 102 GLN A N 1
ATOM 832 C CA . GLN A 1 102 ? -6.842 -11.585 16.381 1.00 73.75 102 GLN A CA 1
ATOM 833 C C . GLN A 1 102 ? -7.730 -11.689 15.128 1.00 73.75 102 GLN A C 1
ATOM 835 O O . GLN A 1 102 ? -8.892 -11.281 15.137 1.00 73.75 102 GLN A O 1
ATOM 840 N N . LEU A 1 103 ? -7.170 -12.205 14.027 1.00 85.44 103 LEU A N 1
ATOM 841 C CA . LEU A 1 103 ? -7.918 -12.410 12.788 1.00 85.44 103 LEU A CA 1
ATOM 842 C C . LEU A 1 103 ? -8.936 -13.531 12.997 1.00 85.44 103 LEU A C 1
ATOM 844 O O . LEU A 1 103 ? -8.603 -14.615 13.478 1.00 85.44 103 LEU A O 1
ATOM 848 N N . SER A 1 104 ? -10.179 -13.302 12.586 1.00 88.69 104 SER A N 1
ATOM 849 C CA . SER A 1 104 ? -11.193 -14.355 12.610 1.00 88.69 104 SER A CA 1
ATOM 850 C C . SER A 1 104 ? -10.888 -15.440 11.568 1.00 88.69 104 SER A C 1
ATOM 852 O O . SER A 1 104 ? -10.303 -15.173 10.518 1.00 88.69 104 SER A O 1
ATOM 854 N N . GLY A 1 105 ? -11.364 -16.671 11.791 1.00 89.38 105 GLY A N 1
ATOM 855 C CA . GLY A 1 105 ? -11.181 -17.769 10.827 1.00 89.38 105 GLY A CA 1
ATOM 856 C C . GLY A 1 105 ? -11.735 -17.463 9.424 1.00 89.38 105 GLY A C 1
ATOM 857 O O . GLY A 1 105 ? -11.165 -17.889 8.417 1.00 89.38 105 GLY A O 1
ATOM 858 N N . LYS A 1 106 ? -12.806 -16.656 9.342 1.00 92.62 106 LYS A N 1
ATOM 859 C CA . LYS A 1 106 ? -13.350 -16.161 8.066 1.00 92.62 106 LYS A CA 1
ATOM 860 C C . LYS A 1 106 ? -12.363 -15.229 7.362 1.00 92.62 106 LYS A C 1
ATOM 862 O O . LYS A 1 106 ? -12.098 -15.427 6.180 1.00 92.62 106 LYS A O 1
ATOM 867 N N . GLN A 1 107 ? -11.790 -14.266 8.088 1.00 90.00 107 GLN A N 1
ATOM 868 C CA . GLN A 1 107 ? -10.781 -13.350 7.547 1.00 90.00 107 GLN A CA 1
ATOM 869 C C . GLN A 1 107 ? -9.534 -14.103 7.083 1.00 90.00 107 GLN A C 1
ATOM 871 O O . GLN A 1 107 ? -9.061 -13.850 5.983 1.00 90.00 107 GLN A O 1
ATOM 876 N N . ILE A 1 108 ? -9.056 -15.083 7.858 1.00 88.88 108 ILE A N 1
ATOM 877 C CA . ILE A 1 108 ? -7.910 -15.926 7.478 1.00 88.88 108 ILE A CA 1
ATOM 878 C C . ILE A 1 108 ? -8.176 -16.643 6.150 1.00 88.88 108 ILE A C 1
ATOM 880 O O . ILE A 1 108 ? -7.331 -16.627 5.263 1.00 88.88 108 ILE A O 1
ATOM 884 N N . THR A 1 109 ? -9.366 -17.222 5.978 1.00 92.56 109 THR A N 1
ATOM 885 C CA . THR A 1 109 ? -9.730 -17.922 4.734 1.00 92.56 109 THR A CA 1
ATOM 886 C C . THR A 1 109 ? -9.795 -16.965 3.536 1.00 92.56 109 THR A C 1
ATOM 888 O O . THR A 1 109 ? -9.354 -17.306 2.439 1.00 92.56 109 THR A O 1
ATOM 891 N N . MET A 1 110 ? -10.330 -15.754 3.733 1.00 90.06 110 MET A N 1
ATOM 892 C CA . MET A 1 110 ? -10.373 -14.721 2.691 1.00 90.06 110 MET A CA 1
ATOM 893 C C . MET A 1 110 ? -8.967 -14.237 2.315 1.00 90.06 110 MET A C 1
ATOM 895 O O . MET A 1 110 ? -8.658 -14.144 1.128 1.00 90.06 110 MET A O 1
ATOM 899 N N . ILE A 1 111 ? -8.109 -13.991 3.310 1.00 87.50 111 ILE A N 1
ATOM 900 C CA . ILE 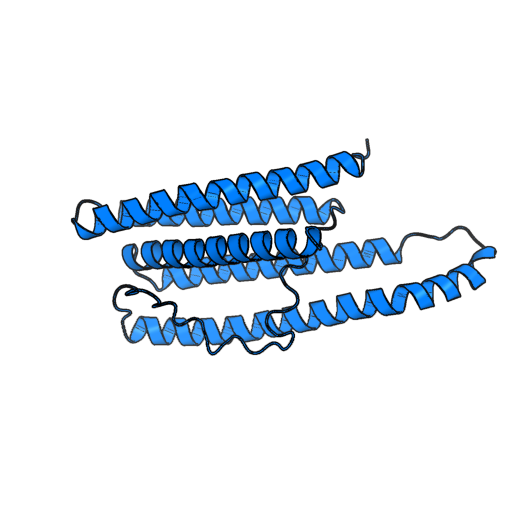A 1 111 ? -6.716 -13.573 3.116 1.00 87.50 111 ILE A CA 1
ATOM 901 C C . ILE A 1 111 ? -5.911 -14.672 2.418 1.00 87.50 111 ILE A C 1
ATOM 903 O O . ILE A 1 111 ? -5.177 -14.363 1.489 1.00 87.50 111 ILE A O 1
ATOM 907 N N . ASP A 1 112 ? -6.072 -15.945 2.791 1.00 81.94 112 ASP A N 1
ATOM 908 C CA . ASP A 1 112 ? -5.388 -17.066 2.125 1.00 81.94 112 ASP A CA 1
ATOM 909 C C . ASP A 1 112 ? -5.775 -17.158 0.642 1.00 81.94 112 ASP A C 1
ATOM 911 O O . ASP A 1 112 ? -4.912 -17.263 -0.233 1.00 81.94 112 ASP A O 1
ATOM 915 N N . LYS A 1 113 ? -7.072 -17.038 0.326 1.00 91.06 113 LYS A N 1
ATOM 916 C CA . LYS A 1 113 ? -7.539 -17.012 -1.066 1.00 91.06 113 LYS A CA 1
ATOM 917 C C . LYS A 1 113 ? -6.925 -15.843 -1.842 1.00 91.06 113 LYS A C 1
ATOM 919 O O . LYS A 1 113 ? -6.440 -16.050 -2.955 1.00 91.06 113 LYS A O 1
ATOM 924 N N . LEU A 1 114 ? -6.930 -14.649 -1.250 1.00 85.19 114 LEU A N 1
ATOM 925 C CA . LEU A 1 114 ? -6.354 -13.443 -1.840 1.00 85.19 114 LEU A CA 1
ATOM 926 C C . LEU A 1 114 ? -4.842 -13.596 -2.068 1.00 85.19 114 LEU A C 1
ATOM 928 O O . LEU A 1 114 ? -4.343 -13.345 -3.163 1.00 85.19 114 LEU A O 1
ATOM 932 N N . GLN A 1 115 ? -4.110 -14.097 -1.075 1.00 80.06 115 GLN A N 1
ATOM 933 C CA . GLN A 1 115 ? -2.668 -14.314 -1.156 1.00 80.06 115 GLN A CA 1
ATOM 934 C C . GLN A 1 115 ? -2.300 -15.279 -2.289 1.00 80.06 115 GLN A C 1
ATOM 936 O O . GLN A 1 115 ? -1.344 -15.029 -3.021 1.00 80.06 115 GLN A O 1
ATOM 941 N N . ARG A 1 116 ? -3.069 -16.356 -2.493 1.00 79.00 116 ARG A N 1
ATOM 942 C CA . ARG A 1 116 ? -2.844 -17.282 -3.616 1.00 79.00 116 ARG A CA 1
ATOM 943 C C . ARG A 1 116 ? -3.002 -16.601 -4.974 1.00 79.00 116 ARG A C 1
ATOM 945 O O . ARG A 1 116 ? -2.215 -16.883 -5.873 1.00 79.00 116 ARG A O 1
ATOM 952 N N . GLN A 1 117 ? -3.990 -15.719 -5.124 1.00 82.69 117 GLN A N 1
ATOM 953 C CA . GLN A 1 117 ? -4.185 -14.951 -6.359 1.00 82.69 117 GLN A CA 1
ATOM 954 C C . GLN A 1 117 ? -3.013 -13.994 -6.600 1.00 82.69 117 GLN A C 1
ATOM 956 O O . GLN A 1 117 ? -2.426 -14.016 -7.679 1.00 82.69 117 GLN A O 1
ATOM 961 N N . ILE A 1 118 ? -2.601 -13.251 -5.569 1.00 78.25 118 ILE A N 1
ATOM 962 C CA . ILE A 1 118 ? -1.463 -12.323 -5.643 1.00 78.25 118 ILE A CA 1
ATOM 963 C C . ILE A 1 118 ? -0.180 -13.054 -6.042 1.00 78.25 118 ILE A C 1
ATOM 965 O O . ILE A 1 118 ? 0.523 -12.596 -6.934 1.00 78.25 118 ILE A O 1
ATOM 969 N N . ILE A 1 119 ? 0.103 -14.223 -5.455 1.00 79.81 119 ILE A N 1
ATOM 970 C CA . ILE A 1 119 ? 1.294 -15.019 -5.796 1.00 79.81 119 ILE A CA 1
ATOM 971 C C . ILE A 1 119 ? 1.309 -15.406 -7.282 1.00 79.81 119 ILE A C 1
ATOM 973 O O . ILE A 1 119 ? 2.376 -15.449 -7.896 1.00 79.81 119 ILE A O 1
ATOM 977 N N . LEU A 1 120 ? 0.152 -15.718 -7.874 1.00 81.00 120 LEU A N 1
ATOM 978 C CA . LEU A 1 120 ? 0.069 -16.052 -9.298 1.00 81.00 120 LEU A CA 1
ATOM 979 C C . LEU A 1 120 ? 0.361 -14.830 -10.176 1.00 81.00 120 LEU A C 1
ATOM 981 O O . LEU A 1 120 ? 1.173 -14.934 -11.096 1.00 81.00 120 LEU A O 1
ATOM 985 N N . GLU A 1 121 ? -0.237 -13.680 -9.860 1.00 80.62 121 GLU A N 1
ATOM 986 C CA . GLU A 1 121 ? 0.011 -12.426 -10.584 1.00 80.62 121 GLU A CA 1
ATOM 987 C C . GLU A 1 121 ? 1.485 -11.978 -10.433 1.00 80.62 121 GLU A C 1
ATOM 989 O O . GLU A 1 121 ? 2.157 -11.676 -11.420 1.00 80.62 121 GLU A O 1
ATOM 994 N N . GLU A 1 122 ? 2.060 -12.047 -9.227 1.00 72.88 122 GLU A N 1
ATOM 995 C CA . GLU A 1 122 ? 3.476 -11.733 -8.972 1.00 72.88 122 GLU A CA 1
ATOM 996 C C . GLU A 1 122 ? 4.439 -12.637 -9.751 1.00 72.88 122 GLU A C 1
ATOM 998 O O . GLU A 1 122 ? 5.478 -12.171 -10.234 1.00 72.88 122 GLU A O 1
ATOM 1003 N N . ARG A 1 123 ? 4.114 -13.927 -9.909 1.00 77.81 123 ARG A N 1
ATOM 1004 C CA . ARG A 1 123 ? 4.907 -14.851 -10.736 1.00 77.81 123 ARG A CA 1
ATOM 1005 C C . ARG A 1 123 ? 4.868 -14.460 -12.209 1.00 77.81 123 ARG A C 1
ATOM 1007 O O . ARG A 1 123 ? 5.911 -14.483 -12.859 1.00 77.81 123 ARG A O 1
ATOM 1014 N N . GLN A 1 124 ? 3.704 -14.065 -12.722 1.00 84.50 124 GLN A N 1
ATOM 1015 C CA . GLN A 1 124 ? 3.569 -13.587 -14.098 1.00 84.50 124 GLN A CA 1
ATOM 1016 C C . GLN A 1 124 ? 4.406 -12.322 -14.330 1.00 84.50 124 GLN A C 1
ATOM 1018 O O . GLN A 1 124 ? 5.139 -12.244 -15.318 1.00 84.50 124 GLN A O 1
ATOM 1023 N N . PHE A 1 125 ? 4.357 -11.361 -13.403 1.00 78.81 125 PHE A N 1
ATOM 1024 C CA . PHE A 1 125 ? 5.189 -10.160 -13.474 1.00 78.81 125 PHE A CA 1
ATOM 1025 C C . PHE A 1 125 ? 6.678 -10.488 -13.401 1.00 78.81 125 PHE A C 1
ATOM 1027 O O . PHE A 1 125 ? 7.450 -9.978 -14.207 1.00 78.81 125 PHE A O 1
ATOM 1034 N N . SER A 1 126 ? 7.076 -11.384 -12.497 1.00 79.06 126 SER A N 1
ATOM 1035 C CA . SER A 1 126 ? 8.470 -11.821 -12.360 1.00 79.06 126 SER A CA 1
ATOM 1036 C C . SER A 1 126 ? 8.995 -12.476 -13.640 1.00 79.06 126 SER A C 1
ATOM 1038 O O . SER A 1 126 ? 10.122 -12.206 -14.041 1.00 79.06 126 SER A O 1
ATOM 1040 N N . SER A 1 127 ? 8.173 -13.291 -14.311 1.00 79.94 127 SER A N 1
ATOM 1041 C CA . SER A 1 127 ? 8.531 -13.909 -15.591 1.00 79.94 127 SER A CA 1
ATOM 1042 C C . SER A 1 127 ? 8.719 -12.869 -16.693 1.00 79.94 127 SER A C 1
ATOM 1044 O O . SER A 1 127 ? 9.733 -12.892 -17.380 1.00 79.94 127 SER A O 1
ATOM 1046 N N . ARG A 1 128 ? 7.772 -11.936 -16.851 1.00 83.69 128 ARG A N 1
ATOM 1047 C CA . ARG A 1 128 ? 7.857 -10.870 -17.866 1.00 83.69 128 ARG A CA 1
ATOM 1048 C C . ARG A 1 128 ? 9.067 -9.973 -17.648 1.00 83.69 128 ARG A C 1
ATOM 1050 O O . ARG A 1 128 ? 9.725 -9.572 -18.596 1.00 83.69 128 ARG A O 1
ATOM 1057 N N . LEU A 1 129 ? 9.356 -9.676 -16.389 1.00 78.56 129 LEU A N 1
ATOM 1058 C CA . LEU A 1 129 ? 10.493 -8.867 -15.990 1.00 78.56 129 LEU A CA 1
ATOM 1059 C C . LEU A 1 129 ? 11.824 -9.551 -16.297 1.00 78.56 129 LEU A C 1
ATOM 1061 O O . LEU A 1 129 ? 12.738 -8.889 -16.773 1.00 78.56 129 LEU A O 1
ATOM 1065 N N . ALA A 1 130 ? 11.914 -10.865 -16.075 1.00 74.88 130 ALA A N 1
ATOM 1066 C CA . ALA A 1 130 ? 13.075 -11.650 -16.474 1.00 74.88 130 ALA A CA 1
ATOM 1067 C C . ALA A 1 130 ? 13.270 -11.630 -17.999 1.00 74.88 130 ALA A C 1
ATOM 1069 O O . ALA A 1 130 ? 14.373 -11.339 -18.442 1.00 74.88 130 ALA A O 1
ATOM 1070 N N . SER A 1 131 ? 12.208 -11.834 -18.789 1.00 78.62 131 SER A N 1
ATOM 1071 C CA . SER A 1 131 ? 12.286 -11.752 -20.258 1.00 78.62 131 SER A CA 1
ATOM 1072 C C . SER A 1 131 ? 12.717 -10.365 -20.741 1.00 78.62 131 SER A C 1
ATOM 1074 O O . SER A 1 131 ? 13.621 -10.252 -21.557 1.00 78.62 131 SER A O 1
ATOM 1076 N N . LEU A 1 132 ? 12.151 -9.294 -20.172 1.00 74.62 132 LEU A N 1
ATOM 1077 C CA . LEU A 1 132 ? 12.575 -7.930 -20.500 1.00 74.62 132 LEU A CA 1
ATOM 1078 C C . LEU A 1 132 ? 14.041 -7.671 -20.127 1.00 74.62 132 LEU A C 1
ATOM 1080 O O . LEU A 1 132 ? 14.711 -6.899 -20.804 1.00 74.62 132 LEU A O 1
ATOM 1084 N N . GLN A 1 133 ? 14.544 -8.278 -19.049 1.00 69.81 133 GLN A N 1
ATOM 1085 C CA . GLN A 1 133 ? 15.955 -8.176 -18.672 1.00 69.81 133 GLN A CA 1
ATOM 1086 C C . GLN A 1 133 ? 16.873 -9.009 -19.578 1.00 69.81 133 GLN A C 1
ATOM 1088 O O . GLN A 1 133 ? 17.987 -8.568 -19.846 1.00 69.81 133 GLN A O 1
ATOM 1093 N N . GLU A 1 134 ? 16.420 -10.167 -20.057 1.00 68.75 134 GLU A N 1
ATOM 1094 C CA . GLU A 1 134 ? 17.129 -11.021 -21.021 1.00 68.75 134 GLU A CA 1
ATOM 1095 C C . GLU A 1 134 ? 17.289 -10.311 -22.377 1.00 68.75 134 GLU A C 1
ATOM 1097 O O . GLU A 1 134 ? 18.412 -10.177 -22.866 1.00 68.75 134 GLU A O 1
ATOM 1102 N N . ASP A 1 135 ? 16.217 -9.698 -22.893 1.00 65.69 135 ASP A N 1
ATOM 1103 C CA . ASP A 1 135 ? 16.224 -8.938 -24.154 1.00 65.69 135 ASP A CA 1
ATOM 1104 C C . ASP A 1 135 ? 17.273 -7.802 -24.170 1.00 65.69 135 ASP A C 1
ATOM 1106 O O . ASP A 1 135 ? 17.847 -7.478 -25.213 1.00 65.69 135 ASP A O 1
ATOM 1110 N N . VAL A 1 136 ? 17.549 -7.182 -23.013 1.00 63.16 136 VAL A N 1
ATOM 1111 C CA . VAL A 1 136 ? 18.562 -6.114 -22.866 1.00 63.16 136 VAL A CA 1
ATOM 1112 C C . VAL A 1 136 ? 19.983 -6.658 -22.917 1.00 63.16 136 VAL A C 1
ATOM 1114 O O . VAL A 1 136 ? 20.889 -5.937 -23.332 1.00 63.16 136 VAL A O 1
ATOM 1117 N N . VAL A 1 137 ? 20.200 -7.901 -22.489 1.00 58.97 137 VAL A N 1
ATOM 1118 C CA . VAL A 1 137 ? 21.517 -8.552 -22.521 1.00 58.97 137 VAL A CA 1
ATOM 1119 C C . VAL A 1 137 ? 21.850 -9.030 -23.936 1.00 58.97 137 VAL A C 1
ATOM 1121 O O . VAL A 1 137 ? 23.001 -8.907 -24.359 1.00 58.97 137 VAL A O 1
ATOM 1124 N N . ASP A 1 138 ? 20.849 -9.471 -24.700 1.00 58.22 138 ASP A N 1
ATOM 1125 C CA . ASP A 1 138 ? 21.015 -9.867 -26.107 1.00 58.22 138 ASP A CA 1
ATOM 1126 C C . ASP A 1 138 ? 21.183 -8.659 -27.050 1.00 58.22 138 ASP A C 1
ATOM 1128 O O . ASP A 1 138 ? 21.839 -8.729 -28.098 1.00 58.22 138 ASP A O 1
ATOM 1132 N N . GLN A 1 139 ? 20.633 -7.508 -26.658 1.00 54.25 139 GLN A N 1
ATOM 1133 C CA . GLN A 1 139 ? 20.655 -6.270 -27.432 1.00 54.2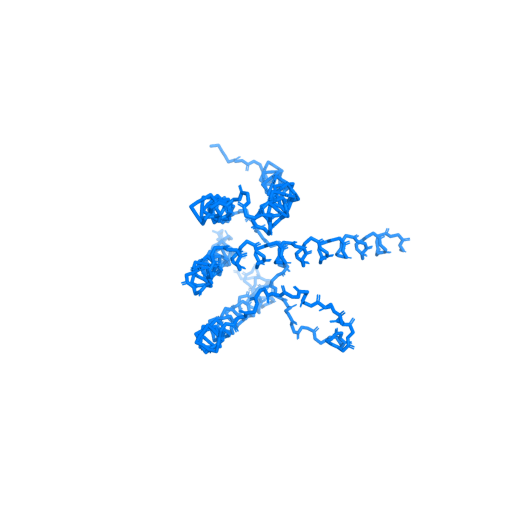5 139 GLN A CA 1
ATOM 1134 C C . GLN A 1 139 ? 22.047 -5.698 -27.761 1.00 54.25 139 GLN A C 1
ATOM 1136 O O . GLN A 1 139 ? 22.209 -5.277 -28.902 1.00 54.25 139 GLN A O 1
ATOM 1141 N N . PRO A 1 140 ? 23.065 -5.641 -26.879 1.00 52.16 140 PRO A N 1
ATOM 1142 C CA . PRO A 1 140 ? 24.384 -5.113 -27.236 1.00 52.16 140 PRO A CA 1
ATOM 1143 C C . PRO A 1 140 ? 25.118 -5.937 -28.305 1.00 52.16 140 PRO A C 1
ATOM 1145 O O . PRO A 1 140 ? 25.775 -5.341 -29.155 1.00 52.16 140 PRO A O 1
ATOM 1148 N N . PHE A 1 141 ? 24.971 -7.268 -28.345 1.00 50.53 141 PHE A N 1
ATOM 1149 C CA . PHE A 1 141 ? 25.521 -8.086 -29.440 1.00 50.53 141 PHE A CA 1
ATOM 1150 C C . PHE A 1 141 ? 24.740 -7.886 -30.743 1.00 50.53 141 PHE A C 1
ATOM 1152 O O . PHE A 1 141 ? 25.342 -7.733 -31.805 1.00 50.53 141 PHE A O 1
ATOM 1159 N N . ALA A 1 142 ? 23.408 -7.811 -30.665 1.00 51.84 142 ALA A N 1
ATOM 1160 C CA . ALA A 1 142 ? 22.563 -7.533 -31.823 1.00 51.84 142 ALA A CA 1
ATOM 1161 C C . ALA A 1 142 ? 22.743 -6.099 -32.363 1.00 51.84 142 ALA A C 1
ATOM 1163 O O . ALA A 1 142 ? 22.684 -5.889 -33.571 1.00 51.84 142 ALA A O 1
ATOM 1164 N N . MET A 1 143 ? 22.986 -5.113 -31.494 1.00 51.16 143 MET A N 1
ATOM 1165 C CA . MET A 1 143 ? 23.308 -3.731 -31.858 1.00 51.16 143 MET A CA 1
ATOM 1166 C C . MET A 1 143 ? 24.716 -3.626 -32.432 1.00 51.16 143 MET A C 1
ATOM 1168 O O . MET A 1 143 ? 24.863 -3.002 -33.469 1.00 51.16 143 MET A O 1
ATOM 1172 N N . ALA A 1 144 ? 25.730 -4.269 -31.844 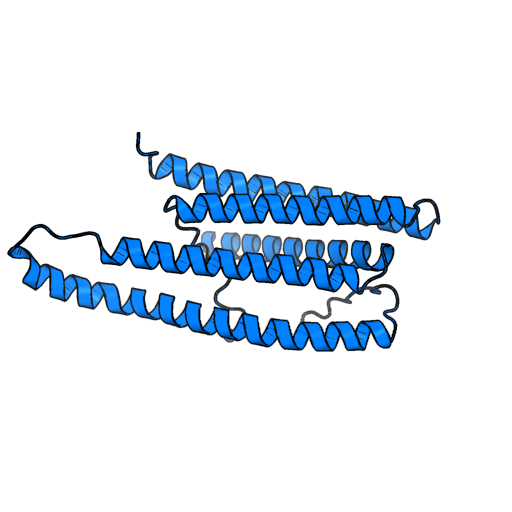1.00 54.16 144 ALA A N 1
ATOM 1173 C CA . ALA A 1 144 ? 27.074 -4.296 -32.425 1.00 54.16 144 ALA A CA 1
ATOM 1174 C C . ALA A 1 144 ? 27.083 -4.949 -33.821 1.00 54.16 144 ALA A C 1
ATOM 1176 O O . ALA A 1 144 ? 27.727 -4.433 -34.731 1.00 54.16 144 ALA A O 1
ATOM 1177 N N . ALA A 1 145 ? 26.311 -6.025 -34.016 1.00 54.34 145 ALA A N 1
ATOM 1178 C CA . ALA A 1 145 ? 26.121 -6.658 -35.322 1.00 54.34 145 ALA A CA 1
ATOM 1179 C C . ALA A 1 145 ? 25.366 -5.753 -36.314 1.00 54.34 145 ALA A C 1
ATOM 1181 O O . ALA A 1 145 ? 25.747 -5.658 -37.476 1.00 54.34 145 ALA A O 1
ATOM 1182 N N . ARG A 1 146 ? 24.330 -5.038 -35.854 1.00 53.09 146 ARG A N 1
ATOM 1183 C CA . ARG A 1 146 ? 23.557 -4.097 -36.679 1.00 53.09 146 ARG A CA 1
ATOM 1184 C C . ARG A 1 146 ? 24.296 -2.804 -36.995 1.00 53.09 146 ARG A C 1
ATOM 1186 O O . ARG A 1 146 ? 24.082 -2.282 -38.073 1.00 53.09 146 ARG A O 1
ATOM 1193 N N . ILE A 1 147 ? 25.152 -2.300 -36.109 1.00 52.94 147 ILE A N 1
ATOM 1194 C CA . ILE A 1 147 ? 26.026 -1.141 -36.353 1.00 52.94 147 ILE A CA 1
ATOM 1195 C C . ILE A 1 147 ? 27.050 -1.492 -37.437 1.00 52.94 147 ILE A C 1
ATOM 1197 O O . ILE A 1 147 ? 27.276 -0.680 -38.326 1.00 52.94 147 ILE A O 1
ATOM 1201 N N . TYR A 1 148 ? 27.572 -2.725 -37.432 1.00 52.81 148 TYR A N 1
ATOM 1202 C CA . TYR A 1 148 ? 28.408 -3.248 -38.520 1.00 52.81 148 TYR A CA 1
ATOM 1203 C C . TYR A 1 148 ? 27.673 -3.2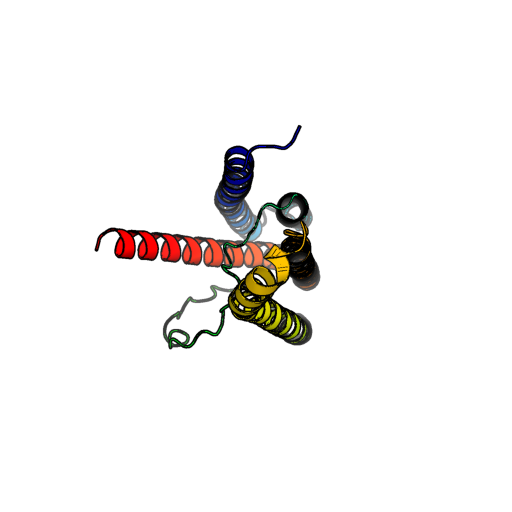65 -39.881 1.00 52.81 148 TYR A C 1
ATOM 1205 O O . TYR A 1 148 ? 28.295 -3.029 -40.911 1.00 52.81 148 TYR A O 1
ATOM 1213 N N . ASP A 1 149 ? 26.352 -3.493 -39.891 1.00 50.59 149 ASP A N 1
ATOM 1214 C CA . ASP A 1 149 ? 25.499 -3.431 -41.096 1.00 50.59 149 ASP A CA 1
ATOM 1215 C C . ASP A 1 149 ? 24.967 -2.009 -41.420 1.00 50.59 149 ASP A C 1
ATOM 1217 O O . ASP A 1 149 ? 24.653 -1.704 -42.574 1.00 50.59 149 ASP A O 1
ATOM 1221 N N . ALA A 1 150 ? 24.853 -1.125 -40.421 1.00 49.53 150 ALA A N 1
ATOM 1222 C CA . ALA A 1 150 ? 24.220 0.198 -40.499 1.00 49.53 150 ALA A CA 1
ATOM 1223 C C . ALA A 1 150 ? 25.185 1.349 -40.825 1.00 49.53 150 ALA A C 1
ATOM 1225 O O . ALA A 1 150 ? 24.730 2.475 -41.027 1.00 49.53 150 ALA A O 1
ATOM 1226 N N . GLU A 1 151 ? 26.475 1.079 -41.052 1.00 50.19 151 GLU A N 1
ATOM 1227 C CA . GLU A 1 151 ? 27.384 2.012 -41.752 1.00 50.19 151 GLU A CA 1
ATOM 1228 C C . GLU A 1 151 ? 26.890 2.389 -43.177 1.00 50.19 151 GLU A C 1
ATOM 1230 O O . GLU A 1 151 ? 27.515 3.179 -43.884 1.00 50.19 151 GLU A O 1
ATOM 1235 N N . ARG A 1 152 ? 25.728 1.868 -43.603 1.00 52.28 152 ARG A N 1
ATOM 1236 C CA . ARG A 1 152 ? 24.994 2.215 -44.825 1.00 52.28 152 ARG A CA 1
ATOM 1237 C C . ARG A 1 152 ? 23.716 3.058 -44.650 1.00 52.28 152 ARG A C 1
ATOM 1239 O O . ARG A 1 152 ? 23.096 3.358 -45.670 1.00 52.28 152 ARG A O 1
ATOM 1246 N N . GLY A 1 153 ? 23.306 3.476 -43.447 1.00 50.00 153 GLY A N 1
ATOM 1247 C CA . GLY A 1 153 ? 22.140 4.366 -43.306 1.00 50.00 153 GLY A CA 1
ATOM 1248 C C . GLY A 1 153 ? 21.777 4.787 -41.878 1.00 50.00 153 GLY A C 1
ATOM 1249 O O . GLY A 1 153 ? 21.728 3.963 -40.971 1.00 50.00 153 GLY A O 1
ATOM 1250 N N . GLU A 1 154 ? 21.471 6.079 -41.709 1.00 51.25 154 GLU A N 1
ATOM 1251 C CA . GLU A 1 154 ? 21.020 6.732 -40.470 1.00 51.25 154 GLU A CA 1
ATOM 1252 C C . GLU A 1 154 ? 19.703 6.132 -39.946 1.00 51.25 154 GLU A C 1
ATOM 1254 O O . GLU A 1 154 ? 18.632 6.600 -40.306 1.00 51.25 154 GLU A O 1
ATOM 1259 N N . ASN A 1 155 ? 19.751 5.102 -39.100 1.00 50.69 155 ASN A N 1
ATOM 1260 C CA . ASN A 1 155 ? 18.598 4.661 -38.302 1.00 50.69 155 ASN A CA 1
ATOM 1261 C C . ASN A 1 155 ? 19.077 4.031 -36.986 1.00 50.69 155 ASN A C 1
ATOM 1263 O O . ASN A 1 155 ? 19.040 2.819 -36.786 1.00 50.69 155 ASN A O 1
ATOM 1267 N N . GLU A 1 156 ? 19.533 4.877 -36.070 1.00 53.97 156 GLU A N 1
ATOM 1268 C CA . GLU A 1 156 ? 19.747 4.532 -34.664 1.00 53.97 156 GLU A CA 1
ATOM 1269 C C . GLU A 1 156 ? 18.528 5.043 -33.856 1.00 53.97 156 GLU A C 1
ATOM 1271 O O . GLU A 1 156 ? 18.043 6.130 -34.154 1.00 53.97 156 GLU A O 1
ATOM 1276 N N . ILE A 1 157 ? 18.065 4.307 -32.821 1.00 53.44 157 ILE A N 1
ATOM 1277 C CA . ILE A 1 157 ? 17.229 4.749 -31.654 1.00 53.44 157 ILE A CA 1
ATOM 1278 C C . ILE A 1 157 ? 15.821 4.101 -31.460 1.00 53.44 157 ILE A C 1
ATOM 1280 O O . ILE A 1 157 ? 15.279 4.163 -30.357 1.00 53.44 157 ILE A O 1
ATOM 1284 N N . GLU A 1 158 ? 15.219 3.379 -32.408 1.00 51.66 158 GLU A N 1
ATOM 1285 C CA . GLU A 1 158 ? 13.849 2.823 -32.212 1.00 51.66 158 GLU A CA 1
ATOM 1286 C C . GLU A 1 158 ? 13.699 1.691 -31.146 1.00 51.66 158 GLU A C 1
ATOM 1288 O O . GLU A 1 158 ? 12.777 1.756 -30.327 1.00 51.66 158 GLU A O 1
ATOM 1293 N N . PRO A 1 159 ? 14.588 0.674 -31.065 1.00 52.34 159 PRO A N 1
ATOM 1294 C CA . PRO A 1 159 ? 14.416 -0.476 -30.156 1.00 52.34 159 PRO A CA 1
ATOM 1295 C C . PRO A 1 159 ? 14.615 -0.168 -28.660 1.00 52.34 159 PRO A C 1
ATOM 1297 O O . PRO A 1 159 ? 13.953 -0.757 -27.805 1.00 52.34 159 PRO A O 1
ATOM 1300 N N . LEU A 1 160 ? 15.513 0.771 -28.337 1.00 58.09 160 LEU A N 1
ATOM 1301 C CA . LEU A 1 160 ? 15.803 1.205 -26.961 1.00 58.09 160 LEU A CA 1
ATOM 1302 C C . LEU A 1 160 ? 14.622 1.959 -26.336 1.00 58.09 160 LEU A C 1
ATOM 1304 O O . LEU A 1 160 ? 14.356 1.822 -25.141 1.00 58.09 160 LEU A O 1
ATOM 1308 N N . ASN A 1 161 ? 13.890 2.722 -27.152 1.00 64.88 161 ASN A N 1
ATOM 1309 C CA . ASN A 1 161 ? 12.694 3.430 -26.706 1.00 64.88 161 ASN A CA 1
ATOM 1310 C C . ASN A 1 161 ? 11.566 2.453 -26.349 1.00 64.88 161 ASN A C 1
ATOM 1312 O O . ASN A 1 161 ? 10.934 2.621 -25.307 1.00 64.88 161 ASN A O 1
ATOM 1316 N N . LYS A 1 162 ? 11.379 1.393 -27.148 1.00 70.12 162 LYS A N 1
ATOM 1317 C CA . LYS A 1 162 ? 10.368 0.356 -26.896 1.00 70.12 162 LYS A CA 1
ATOM 1318 C C . LYS A 1 162 ? 10.632 -0.428 -25.606 1.00 70.12 162 LYS A C 1
ATOM 1320 O O . LYS A 1 162 ? 9.725 -0.590 -24.800 1.00 70.12 162 LYS A O 1
ATOM 1325 N N . HIS A 1 163 ? 11.878 -0.837 -25.351 1.00 71.25 163 HIS A N 1
ATOM 1326 C CA . HIS A 1 163 ? 12.222 -1.526 -24.099 1.00 71.25 163 HIS A CA 1
ATOM 1327 C C . HIS A 1 163 ? 11.926 -0.661 -22.856 1.00 71.25 163 HIS A C 1
ATOM 1329 O O . HIS A 1 163 ? 11.388 -1.141 -21.855 1.00 71.25 163 HIS A O 1
ATOM 1335 N N . GLY A 1 164 ? 12.252 0.636 -22.915 1.00 70.00 164 GLY A N 1
ATOM 1336 C CA . GLY A 1 164 ? 11.944 1.575 -21.834 1.00 70.00 164 GLY A CA 1
ATOM 1337 C C . GLY A 1 164 ? 10.439 1.753 -21.593 1.00 70.00 164 GLY A C 1
ATOM 1338 O O . GLY A 1 164 ? 10.015 1.899 -20.442 1.00 70.00 164 GLY A O 1
ATOM 1339 N N . GLU A 1 165 ? 9.637 1.714 -22.658 1.00 75.94 165 GLU A N 1
ATOM 1340 C CA . GLU A 1 165 ? 8.173 1.733 -22.598 1.00 75.94 165 GLU A CA 1
ATOM 1341 C C . GLU A 1 165 ? 7.616 0.447 -21.973 1.00 75.94 165 GLU A C 1
ATOM 1343 O O . GLU A 1 165 ? 6.861 0.525 -21.004 1.00 75.94 165 GLU A O 1
ATOM 1348 N N . ASP A 1 166 ? 8.065 -0.726 -22.427 1.00 79.25 166 ASP A N 1
ATOM 1349 C CA . ASP A 1 166 ? 7.628 -2.027 -21.902 1.00 79.25 166 ASP A CA 1
ATOM 1350 C C . ASP A 1 166 ? 7.933 -2.172 -20.401 1.00 79.25 166 ASP A C 1
ATOM 1352 O O . ASP A 1 166 ? 7.092 -2.629 -19.621 1.00 79.25 166 ASP A O 1
ATOM 1356 N N . MET A 1 167 ? 9.105 -1.702 -19.961 1.00 76.81 167 MET A N 1
ATOM 1357 C CA . MET A 1 167 ? 9.468 -1.673 -18.542 1.00 76.81 167 MET A CA 1
ATOM 1358 C C . MET A 1 167 ? 8.599 -0.697 -17.735 1.00 76.81 167 MET A C 1
ATOM 1360 O O . MET A 1 167 ? 8.270 -0.956 -16.575 1.00 76.81 167 MET A O 1
ATOM 1364 N N . SER A 1 168 ? 8.220 0.434 -18.331 1.00 76.38 168 SER A N 1
ATOM 1365 C CA . SER A 1 168 ? 7.352 1.423 -17.684 1.00 76.38 168 SER A CA 1
ATOM 1366 C C . SER A 1 168 ? 5.930 0.894 -17.509 1.00 76.38 168 SER A C 1
ATOM 1368 O O . SER A 1 168 ? 5.375 1.016 -16.417 1.00 76.38 168 SER A O 1
ATOM 1370 N N . ASN A 1 169 ? 5.388 0.244 -18.541 1.00 84.88 169 ASN A N 1
ATOM 1371 C CA . ASN A 1 169 ? 4.076 -0.400 -18.510 1.00 84.88 169 ASN A CA 1
ATOM 1372 C C . ASN A 1 169 ? 4.039 -1.514 -17.458 1.00 84.88 169 ASN A C 1
ATOM 1374 O O . ASN A 1 169 ? 3.140 -1.552 -16.622 1.00 84.88 169 ASN A O 1
ATOM 1378 N N . LEU A 1 170 ? 5.076 -2.357 -17.410 1.00 83.44 170 LEU A N 1
ATOM 1379 C CA . LEU A 1 170 ? 5.190 -3.396 -16.389 1.00 83.44 170 LEU A CA 1
ATOM 1380 C C . LEU A 1 170 ? 5.183 -2.808 -14.968 1.00 83.44 170 LEU A C 1
ATOM 1382 O O . LEU A 1 170 ? 4.508 -3.329 -14.084 1.00 83.44 170 LEU A O 1
ATOM 1386 N N . LEU A 1 171 ? 5.930 -1.727 -14.720 1.00 79.25 171 LEU A N 1
ATOM 1387 C CA . LEU A 1 171 ? 5.961 -1.084 -13.402 1.00 79.25 171 LEU A CA 1
ATOM 1388 C C . LEU A 1 171 ? 4.606 -0.494 -12.999 1.00 79.25 171 LEU A C 1
ATOM 1390 O O . LEU A 1 171 ? 4.271 -0.531 -11.813 1.00 79.25 171 LEU A O 1
ATOM 1394 N N . GLU A 1 172 ? 3.856 0.041 -13.961 1.00 83.81 172 GLU A N 1
ATOM 1395 C CA . GLU A 1 172 ? 2.500 0.538 -13.749 1.00 83.81 172 GLU A CA 1
ATOM 1396 C C . GLU A 1 172 ? 1.547 -0.597 -13.358 1.00 83.81 172 GLU A C 1
ATOM 1398 O O . GLU A 1 172 ? 0.940 -0.526 -12.291 1.00 83.81 172 GLU A O 1
ATOM 1403 N N . GLU A 1 173 ? 1.518 -1.693 -14.118 1.00 86.19 173 GLU A N 1
ATOM 1404 C CA . GLU A 1 173 ? 0.679 -2.861 -13.814 1.00 86.19 173 GLU A CA 1
ATOM 1405 C C . GLU A 1 173 ? 1.001 -3.474 -12.436 1.00 86.19 173 GLU A C 1
ATOM 1407 O O . GLU A 1 173 ? 0.114 -3.883 -11.683 1.00 86.19 173 GLU A O 1
ATOM 1412 N N . VAL A 1 174 ? 2.280 -3.505 -12.049 1.00 81.69 174 VAL A N 1
ATOM 1413 C CA . VAL A 1 174 ? 2.673 -3.998 -10.722 1.00 81.69 174 VAL A CA 1
ATOM 1414 C C . VAL A 1 174 ? 2.194 -3.045 -9.617 1.00 81.69 174 VAL A C 1
ATOM 1416 O O . VAL A 1 174 ? 1.803 -3.493 -8.536 1.00 81.69 174 VAL A O 1
ATOM 1419 N N . ASP A 1 175 ? 2.231 -1.731 -9.841 1.00 82.81 175 ASP A N 1
ATOM 1420 C CA . ASP A 1 175 ? 1.695 -0.767 -8.877 1.00 82.81 175 ASP A CA 1
ATOM 1421 C C . ASP A 1 175 ? 0.160 -0.844 -8.775 1.00 82.81 175 ASP A C 1
ATOM 1423 O O . ASP A 1 175 ? -0.379 -0.718 -7.671 1.00 82.81 175 ASP A O 1
ATOM 1427 N N . GLU A 1 176 ? -0.536 -1.150 -9.871 1.00 88.38 176 GLU A N 1
ATOM 1428 C CA . GLU A 1 176 ? -1.970 -1.458 -9.865 1.00 88.38 176 GLU A CA 1
ATOM 1429 C C . GLU A 1 176 ? -2.278 -2.701 -9.022 1.00 88.38 176 GLU A C 1
ATOM 1431 O O . GLU A 1 176 ? -3.154 -2.640 -8.152 1.00 88.38 176 GLU A O 1
ATOM 1436 N N . LEU A 1 177 ? -1.515 -3.793 -9.184 1.00 86.25 177 LEU A N 1
ATOM 1437 C CA . LEU A 1 177 ? -1.655 -4.989 -8.342 1.00 86.25 177 LEU A CA 1
ATOM 1438 C C . LEU A 1 177 ? -1.453 -4.654 -6.858 1.00 86.25 177 LEU A C 1
ATOM 1440 O O . LEU A 1 177 ? -2.230 -5.102 -6.009 1.00 86.25 177 LEU A O 1
ATOM 1444 N N . ARG A 1 178 ? -0.445 -3.839 -6.519 1.00 86.56 178 ARG A N 1
ATOM 1445 C CA . ARG A 1 178 ? -0.216 -3.401 -5.130 1.00 86.56 178 ARG A CA 1
ATOM 1446 C C . ARG A 1 178 ? -1.400 -2.615 -4.579 1.00 86.56 178 ARG A C 1
ATOM 1448 O O . ARG A 1 178 ? -1.795 -2.836 -3.436 1.00 86.56 178 ARG A O 1
ATOM 1455 N N . MET A 1 179 ? -1.964 -1.704 -5.372 1.00 88.31 179 MET A N 1
ATOM 1456 C CA . MET A 1 179 ? -3.107 -0.890 -4.960 1.00 88.31 179 MET A CA 1
ATOM 1457 C C . MET A 1 179 ? -4.362 -1.739 -4.756 1.00 88.31 179 MET A C 1
ATOM 1459 O O . MET A 1 179 ? -5.050 -1.597 -3.744 1.00 88.31 179 MET A O 1
ATOM 1463 N N . LYS A 1 180 ? -4.643 -2.638 -5.702 1.00 89.62 180 LYS A N 1
ATOM 1464 C CA . LYS A 1 180 ? -5.743 -3.600 -5.624 1.00 89.62 180 LYS A CA 1
ATOM 1465 C C . LYS A 1 180 ? -5.611 -4.469 -4.374 1.00 89.62 180 LYS A C 1
ATOM 1467 O O . LYS A 1 180 ? -6.525 -4.496 -3.558 1.00 89.62 180 LYS A O 1
ATOM 1472 N N . THR A 1 181 ? -4.436 -5.062 -4.166 1.00 87.88 181 THR A N 1
ATOM 1473 C CA . THR A 1 181 ? -4.112 -5.867 -2.978 1.00 87.88 181 THR A CA 1
ATOM 1474 C C . THR A 1 181 ? -4.374 -5.104 -1.686 1.00 87.88 181 THR A C 1
ATOM 1476 O O . THR A 1 181 ? -5.022 -5.625 -0.781 1.00 87.88 181 THR A O 1
ATOM 1479 N N . LEU A 1 182 ? -3.900 -3.857 -1.596 1.00 90.06 182 LEU A N 1
ATOM 1480 C CA . LEU A 1 182 ? -4.093 -3.034 -0.407 1.00 90.06 182 LEU A CA 1
ATOM 1481 C C . LEU A 1 182 ? -5.582 -2.804 -0.116 1.00 90.06 182 LEU A C 1
ATOM 1483 O O . LEU A 1 182 ? -6.016 -2.978 1.020 1.00 90.06 182 LEU A O 1
ATOM 1487 N N . LYS A 1 183 ? -6.365 -2.439 -1.137 1.00 93.38 183 LYS A N 1
ATOM 1488 C CA . LYS A 1 183 ? -7.810 -2.210 -0.995 1.00 93.38 183 LYS A CA 1
ATOM 1489 C C . LYS A 1 183 ? -8.554 -3.487 -0.602 1.00 93.38 183 LYS A C 1
ATOM 1491 O O . LYS A 1 183 ? -9.421 -3.431 0.262 1.00 93.38 183 LYS A O 1
ATOM 1496 N N . GLU A 1 184 ? -8.195 -4.628 -1.187 1.00 91.44 184 GLU A N 1
ATOM 1497 C CA . GLU A 1 184 ? -8.817 -5.916 -0.869 1.00 91.44 184 GLU A CA 1
ATOM 1498 C C . GLU A 1 184 ? -8.493 -6.385 0.555 1.00 91.44 184 GLU A C 1
ATOM 1500 O O . GLU A 1 184 ? -9.405 -6.780 1.280 1.00 91.44 184 GLU A O 1
ATOM 1505 N N . ILE A 1 185 ? -7.234 -6.273 1.001 1.00 90.38 185 ILE A N 1
ATOM 1506 C CA . ILE A 1 185 ? -6.855 -6.590 2.388 1.00 90.38 185 ILE A CA 1
ATOM 1507 C C . ILE A 1 185 ? -7.621 -5.695 3.365 1.00 90.38 185 ILE A C 1
ATOM 1509 O O . ILE A 1 185 ? -8.231 -6.204 4.302 1.00 90.38 185 ILE A O 1
ATOM 1513 N N . LEU A 1 186 ? -7.636 -4.378 3.142 1.00 92.25 186 LEU A N 1
ATOM 1514 C CA . LEU A 1 186 ? -8.351 -3.450 4.024 1.00 92.25 186 LEU A CA 1
ATOM 1515 C C . LEU A 1 186 ? -9.868 -3.688 4.032 1.00 92.25 186 LEU A C 1
ATOM 1517 O O . LEU A 1 186 ? -10.497 -3.445 5.052 1.00 92.25 186 LEU A O 1
ATOM 1521 N N . GLY A 1 187 ? -10.445 -4.211 2.946 1.00 94.56 187 GLY A N 1
ATOM 1522 C CA . GLY A 1 187 ? -11.853 -4.616 2.900 1.00 94.56 187 GLY A CA 1
ATOM 1523 C C . GLY A 1 187 ? -12.178 -5.890 3.693 1.00 94.56 187 GLY A C 1
ATOM 1524 O O . GLY A 1 187 ? -13.341 -6.124 4.013 1.00 94.56 187 GLY A O 1
ATOM 1525 N N . ILE A 1 188 ? -11.178 -6.719 4.014 1.00 91.94 188 ILE A N 1
ATOM 1526 C CA . ILE A 1 188 ? -11.338 -7.924 4.848 1.00 91.94 188 ILE A CA 1
ATOM 1527 C C . ILE A 1 188 ? -11.172 -7.592 6.340 1.00 91.94 188 ILE A C 1
ATOM 1529 O O . ILE A 1 188 ? -11.774 -8.238 7.204 1.00 91.94 188 ILE A O 1
ATOM 1533 N N . LEU A 1 189 ? -10.316 -6.623 6.658 1.00 93.12 189 LEU A N 1
ATOM 1534 C CA . LEU A 1 189 ? -9.945 -6.262 8.024 1.00 93.12 189 LEU A CA 1
ATOM 1535 C C . LEU A 1 189 ? -10.968 -5.319 8.671 1.00 93.12 189 LEU A C 1
ATOM 1537 O O . LEU A 1 189 ? -11.642 -4.547 7.996 1.00 93.12 189 LEU A O 1
ATOM 1541 N N . THR A 1 190 ? -11.058 -5.350 10.002 1.00 93.88 190 THR A N 1
ATOM 1542 C CA . THR A 1 190 ? -11.723 -4.270 10.747 1.00 93.88 190 THR A CA 1
ATOM 1543 C C . THR A 1 190 ? -10.854 -3.004 10.727 1.00 93.88 190 THR A C 1
ATOM 1545 O O . THR A 1 190 ? -9.644 -3.107 10.494 1.00 93.88 190 THR A O 1
ATOM 1548 N N . PRO A 1 191 ? -11.406 -1.807 11.004 1.00 95.25 191 PRO A N 1
ATOM 1549 C CA . PRO A 1 191 ? -10.638 -0.563 10.922 1.00 95.25 191 PRO A CA 1
ATOM 1550 C C . PRO A 1 191 ? -9.359 -0.583 11.771 1.00 95.25 191 PRO A C 1
ATOM 1552 O O . PRO A 1 191 ? -8.275 -0.281 11.269 1.00 95.25 191 PRO A O 1
ATOM 1555 N N . ILE A 1 192 ? -9.440 -1.046 13.025 1.00 92.88 192 ILE A N 1
ATOM 1556 C CA . ILE A 1 192 ? -8.261 -1.171 13.898 1.00 92.88 192 ILE A CA 1
ATOM 1557 C C . ILE A 1 192 ? -7.230 -2.174 13.356 1.00 92.88 192 ILE A C 1
ATOM 1559 O O . ILE A 1 192 ? -6.039 -1.864 13.332 1.00 92.88 192 ILE A O 1
ATOM 1563 N N . GLN A 1 193 ? -7.669 -3.328 12.836 1.00 93.31 193 GLN A N 1
ATOM 1564 C CA . GLN A 1 193 ? -6.779 -4.313 12.208 1.00 93.31 193 GLN A CA 1
ATOM 1565 C C . GLN A 1 193 ? -6.101 -3.738 10.957 1.00 93.31 193 GLN A C 1
ATOM 1567 O O . GLN A 1 193 ? -4.927 -4.007 10.714 1.00 93.31 193 GLN A O 1
ATOM 1572 N N . GLY A 1 194 ? -6.814 -2.931 10.167 1.00 93.88 194 GLY A N 1
ATOM 1573 C CA . GLY A 1 194 ? -6.260 -2.240 9.004 1.00 93.88 194 GLY A CA 1
ATOM 1574 C C . GLY A 1 194 ? -5.167 -1.242 9.387 1.00 93.88 194 GLY A C 1
ATOM 1575 O O . GLY A 1 194 ? -4.124 -1.173 8.731 1.00 93.88 194 GLY A O 1
ATOM 1576 N N . VAL A 1 195 ? -5.371 -0.485 10.470 1.00 94.75 195 VAL A N 1
ATOM 1577 C CA . VAL A 1 195 ? -4.383 0.486 10.965 1.00 94.75 195 VAL A CA 1
ATOM 1578 C C . VAL A 1 195 ? -3.144 -0.246 11.496 1.00 94.75 195 VAL A C 1
ATOM 1580 O O . VAL A 1 195 ? -2.018 0.132 11.161 1.00 94.75 195 VAL A O 1
ATOM 1583 N N . GLU A 1 196 ? -3.330 -1.336 12.246 1.00 91.31 196 GLU A N 1
ATOM 1584 C CA . GLU A 1 196 ? -2.241 -2.210 12.706 1.00 91.31 196 GLU A CA 1
ATOM 1585 C C . GLU A 1 196 ? -1.474 -2.838 11.532 1.00 91.31 196 GLU A C 1
ATOM 1587 O O . GLU A 1 196 ? -0.238 -2.803 11.512 1.00 91.31 196 GLU A O 1
ATOM 1592 N N . TYR A 1 197 ? -2.191 -3.320 10.511 1.00 90.94 197 TYR A N 1
ATOM 1593 C CA . TYR A 1 197 ? -1.612 -3.860 9.281 1.00 90.94 197 TYR A CA 1
ATOM 1594 C C . TYR A 1 197 ? -0.698 -2.849 8.594 1.00 90.94 197 TYR A C 1
ATOM 1596 O O . TYR A 1 197 ? 0.465 -3.142 8.304 1.00 90.94 197 TYR A O 1
ATOM 1604 N N . LEU A 1 198 ? -1.203 -1.636 8.359 1.00 91.88 198 LEU A N 1
ATOM 1605 C CA . LEU A 1 198 ? -0.447 -0.583 7.690 1.00 91.88 198 LEU A CA 1
ATOM 1606 C C . LEU A 1 198 ? 0.768 -0.140 8.507 1.00 91.88 198 LEU A C 1
ATOM 1608 O O . LEU A 1 198 ? 1.838 0.089 7.935 1.00 91.88 198 LEU A O 1
ATOM 1612 N N . ALA A 1 199 ? 0.634 -0.049 9.832 1.00 92.00 199 ALA A N 1
ATOM 1613 C CA . ALA A 1 199 ? 1.748 0.285 10.712 1.00 92.00 199 ALA A CA 1
ATOM 1614 C C . ALA A 1 199 ? 2.854 -0.775 10.616 1.00 92.00 199 ALA A C 1
ATOM 1616 O O . ALA A 1 199 ? 4.030 -0.438 10.449 1.00 92.00 199 ALA A O 1
ATOM 1617 N N . ALA A 1 200 ? 2.487 -2.058 10.666 1.00 86.38 200 ALA A N 1
ATOM 1618 C CA . ALA A 1 200 ? 3.424 -3.163 10.508 1.00 86.38 200 ALA A CA 1
ATOM 1619 C C . ALA A 1 200 ? 4.103 -3.132 9.129 1.00 86.38 200 ALA A C 1
ATOM 1621 O O . ALA A 1 200 ? 5.333 -3.146 9.051 1.00 86.38 200 ALA A O 1
ATOM 1622 N N . ALA A 1 201 ? 3.332 -2.992 8.047 1.00 84.88 201 ALA A N 1
ATOM 1623 C CA . ALA A 1 201 ? 3.857 -2.928 6.684 1.00 84.88 201 ALA A CA 1
ATOM 1624 C C . ALA A 1 201 ? 4.870 -1.782 6.499 1.00 84.88 201 ALA A C 1
ATOM 1626 O O . ALA A 1 201 ? 5.951 -1.979 5.933 1.00 84.88 201 ALA A O 1
ATOM 1627 N N . LYS A 1 202 ? 4.573 -0.587 7.032 1.00 87.69 202 LYS A N 1
ATOM 1628 C CA . LYS A 1 202 ? 5.499 0.557 6.986 1.00 87.69 202 LYS A CA 1
ATOM 1629 C C . LYS A 1 202 ? 6.766 0.314 7.794 1.00 87.69 202 LYS A C 1
ATOM 1631 O O . LYS A 1 202 ? 7.849 0.627 7.302 1.00 87.69 202 LYS A O 1
ATOM 1636 N N . ARG A 1 203 ? 6.665 -0.277 8.990 1.00 85.19 203 ARG A N 1
ATOM 1637 C CA . ARG A 1 203 ? 7.841 -0.641 9.802 1.00 85.19 203 ARG A CA 1
ATOM 1638 C C . ARG A 1 203 ? 8.773 -1.567 9.036 1.00 85.19 203 ARG A C 1
ATOM 1640 O O . ARG A 1 203 ? 9.956 -1.262 8.928 1.00 85.19 203 ARG A O 1
ATOM 1647 N N . ILE A 1 204 ? 8.236 -2.640 8.454 1.00 81.25 204 ILE A N 1
ATOM 1648 C CA . ILE A 1 204 ? 9.016 -3.599 7.658 1.00 81.25 204 ILE A CA 1
ATOM 1649 C C . ILE A 1 204 ? 9.746 -2.877 6.524 1.00 81.25 204 ILE A C 1
ATOM 1651 O O . ILE A 1 204 ? 10.956 -3.035 6.356 1.00 81.25 204 ILE A O 1
ATOM 1655 N N . ARG A 1 205 ? 9.031 -2.028 5.778 1.00 79.94 205 ARG A N 1
ATOM 1656 C CA . ARG A 1 205 ? 9.611 -1.275 4.664 1.00 79.94 205 ARG A CA 1
ATOM 1657 C C . ARG A 1 205 ? 10.729 -0.329 5.101 1.00 79.94 205 ARG A C 1
ATOM 1659 O O . ARG A 1 205 ? 11.773 -0.284 4.451 1.00 79.94 205 ARG A O 1
ATOM 1666 N N . LEU A 1 206 ? 10.521 0.420 6.182 1.00 81.44 206 LEU A N 1
ATOM 1667 C CA . LEU A 1 206 ? 11.522 1.339 6.727 1.00 81.44 206 LEU A CA 1
ATOM 1668 C C . LEU A 1 206 ? 12.763 0.580 7.220 1.00 81.44 206 LEU A C 1
ATOM 1670 O O . LEU A 1 206 ? 13.883 0.988 6.912 1.00 81.44 206 LEU A O 1
ATOM 1674 N N . CYS A 1 207 ? 12.582 -0.557 7.899 1.00 81.38 207 CYS A N 1
ATOM 1675 C CA . CYS A 1 207 ? 13.683 -1.418 8.334 1.00 81.38 207 CYS A CA 1
ATOM 1676 C C . CYS A 1 207 ? 14.502 -1.948 7.148 1.00 81.38 207 CYS A C 1
ATOM 1678 O O . CYS A 1 207 ? 15.727 -1.817 7.142 1.00 81.38 207 CYS A O 1
ATOM 1680 N N . LEU A 1 208 ? 13.843 -2.483 6.113 1.00 75.12 208 LEU A N 1
ATOM 1681 C CA . LEU A 1 208 ? 14.512 -2.964 4.896 1.00 75.12 208 LEU A CA 1
ATOM 1682 C C . LEU A 1 208 ? 15.340 -1.864 4.226 1.00 75.12 208 LEU A C 1
ATOM 1684 O O . LEU A 1 208 ? 16.461 -2.100 3.775 1.00 75.12 208 LEU A O 1
ATOM 1688 N N . GLN A 1 209 ? 14.811 -0.645 4.187 1.00 75.06 209 GLN A N 1
ATOM 1689 C CA . GLN A 1 209 ? 15.501 0.481 3.579 1.00 75.06 209 GLN A CA 1
ATOM 1690 C C . GLN A 1 209 ? 16.730 0.922 4.390 1.00 75.06 209 GLN A C 1
ATOM 1692 O O . GLN A 1 209 ? 17.783 1.190 3.810 1.00 75.06 209 GLN A O 1
ATOM 1697 N N . GLN A 1 210 ? 16.618 0.994 5.721 1.00 77.56 210 GLN A N 1
ATOM 1698 C CA . GLN A 1 210 ? 17.752 1.286 6.606 1.00 77.56 210 GLN A CA 1
ATOM 1699 C C . GLN A 1 210 ? 18.858 0.242 6.438 1.00 77.56 210 GLN A C 1
ATOM 1701 O O . GLN A 1 210 ? 20.032 0.595 6.322 1.00 77.56 210 GLN A O 1
ATOM 1706 N N . TRP A 1 211 ? 18.476 -1.033 6.347 1.00 75.12 211 TRP A N 1
ATOM 1707 C CA . TRP A 1 211 ? 19.413 -2.123 6.105 1.00 75.12 211 TRP A CA 1
ATOM 1708 C C . TRP A 1 211 ? 20.099 -2.004 4.737 1.00 75.12 211 TRP A C 1
ATOM 1710 O O . TRP A 1 211 ? 21.316 -2.145 4.639 1.00 75.12 211 TRP A O 1
ATOM 1720 N N . GLY A 1 212 ? 19.348 -1.645 3.690 1.00 72.62 212 GLY A N 1
ATOM 1721 C CA . GLY A 1 212 ? 19.898 -1.346 2.366 1.00 72.62 212 GLY A CA 1
ATOM 1722 C C . GLY A 1 212 ? 20.947 -0.230 2.387 1.00 72.62 212 GLY A C 1
ATOM 1723 O O . GLY A 1 212 ? 22.041 -0.420 1.862 1.00 72.62 212 GLY A O 1
ATOM 1724 N N . LYS A 1 213 ? 20.655 0.895 3.056 1.00 75.25 213 LYS A N 1
ATOM 1725 C CA . LYS A 1 213 ? 21.595 2.024 3.196 1.00 75.25 213 LYS A CA 1
ATOM 1726 C C . LYS A 1 213 ? 22.880 1.625 3.920 1.00 75.25 213 LYS A C 1
ATOM 1728 O O . LYS A 1 213 ? 23.957 2.036 3.502 1.00 75.25 213 LYS A O 1
ATOM 1733 N N . LYS A 1 214 ? 22.768 0.821 4.981 1.00 73.94 214 LYS A N 1
ATOM 1734 C CA . LYS A 1 214 ? 23.927 0.351 5.748 1.00 73.94 214 LYS A CA 1
ATOM 1735 C C . LYS A 1 214 ? 24.873 -0.483 4.877 1.00 73.94 214 LYS A C 1
ATOM 1737 O O . LYS A 1 214 ? 26.068 -0.219 4.869 1.00 73.94 214 LYS A O 1
ATOM 1742 N N . ARG A 1 215 ? 24.334 -1.405 4.070 1.00 73.12 215 ARG A N 1
ATOM 1743 C CA . ARG A 1 215 ? 25.142 -2.192 3.121 1.00 73.12 215 ARG A CA 1
ATOM 1744 C C . ARG A 1 215 ? 25.816 -1.320 2.062 1.00 73.12 215 ARG A C 1
ATOM 1746 O O . ARG A 1 215 ? 26.984 -1.525 1.766 1.00 73.12 215 ARG A O 1
ATOM 1753 N N . GLU A 1 216 ? 25.105 -0.340 1.497 1.00 70.19 216 GLU A N 1
ATOM 1754 C CA . GLU A 1 216 ? 25.694 0.594 0.520 1.00 70.19 216 GLU A CA 1
ATOM 1755 C C . GLU A 1 216 ? 26.861 1.395 1.132 1.00 70.19 216 GLU A C 1
ATOM 1757 O O . GLU A 1 216 ? 27.871 1.615 0.469 1.00 70.19 216 GLU A O 1
ATOM 1762 N N . GLN A 1 217 ? 26.756 1.795 2.404 1.00 69.50 217 GLN A N 1
ATOM 1763 C CA . GLN A 1 217 ? 27.837 2.475 3.125 1.00 69.50 217 GLN A CA 1
ATOM 1764 C C . GLN A 1 217 ? 29.035 1.554 3.384 1.00 69.50 217 GLN A C 1
ATOM 1766 O O . GLN A 1 217 ? 30.170 1.977 3.185 1.00 69.50 217 GLN A O 1
ATOM 1771 N N . GLU A 1 218 ? 28.792 0.305 3.781 1.00 70.19 218 GLU A N 1
ATOM 1772 C CA . GLU A 1 218 ? 29.842 -0.700 3.996 1.00 70.19 218 GLU A CA 1
ATOM 1773 C C . GLU A 1 218 ? 30.589 -1.026 2.692 1.00 70.19 218 GLU A C 1
ATOM 1775 O O . GLU A 1 218 ? 31.813 -1.107 2.695 1.00 70.19 218 GLU A O 1
ATOM 1780 N N . HIS A 1 219 ? 29.880 -1.135 1.564 1.00 64.31 219 HIS A N 1
ATOM 1781 C CA . HIS A 1 219 ? 30.488 -1.382 0.253 1.00 64.31 219 HIS A CA 1
ATOM 1782 C C . HIS A 1 219 ? 31.271 -0.188 -0.305 1.00 64.31 219 HIS A C 1
ATOM 1784 O O . HIS A 1 219 ? 32.256 -0.402 -0.996 1.00 64.31 219 HIS A O 1
ATOM 1790 N N . ASN A 1 220 ? 30.858 1.049 -0.013 1.00 59.22 220 ASN A N 1
ATOM 1791 C CA . ASN A 1 220 ? 31.576 2.255 -0.448 1.00 59.22 220 ASN A CA 1
ATOM 1792 C C . ASN A 1 220 ? 32.763 2.627 0.461 1.00 59.22 220 ASN A C 1
ATOM 1794 O O . ASN A 1 220 ? 33.497 3.557 0.136 1.00 59.22 220 ASN A O 1
ATOM 1798 N N . SER A 1 221 ? 32.911 1.968 1.616 1.00 60.56 221 SER A N 1
ATOM 1799 C CA . SER A 1 221 ? 34.003 2.218 2.571 1.00 60.56 221 SER A CA 1
ATOM 1800 C C . SER A 1 221 ? 35.173 1.229 2.433 1.00 60.56 221 SER A C 1
ATOM 1802 O O . SER A 1 221 ? 36.125 1.333 3.205 1.00 60.56 221 SER A O 1
ATOM 1804 N N . ASN A 1 222 ? 35.098 0.295 1.477 1.00 44.16 222 ASN A N 1
ATOM 1805 C CA . ASN A 1 222 ? 36.130 -0.688 1.120 1.00 44.16 222 ASN A CA 1
ATOM 1806 C C . ASN A 1 222 ? 36.636 -0.430 -0.301 1.00 44.16 222 ASN A C 1
ATOM 1808 O O . ASN A 1 222 ? 37.815 -0.753 -0.555 1.00 44.16 222 ASN A O 1
#

Radius of gyration: 21.52 Å; chains: 1; bounding box: 51×41×70 Å

InterPro domains:
  IPR025422 Transcription factor TGA like domain [PS51806] (9-218)
  IPR051886 Seed Development and Stress Response Regulator [PTHR46354] (95-220)

pLDDT: mean 72.55, std 19.74, range [25.89, 97.06]

Foldseek 3Di:
DQDDPVNLVVLVVVLVVVLLVVLVVLLVVLVVVLVCVVVVNDDLVNLVVSLVVVLVSLVVSLVSLLVSLVSLSQPPPPPPQPPPPDDPDPPPPPPCLDCLPDADPVLVVLVVVLVVVLVVVSVVLNVLVVVLVVCVVVVVVVVVVVVVVCVPDPDPDDPVVVSSVSVSVSSSVVSVSVSVSLVSNCVSDRSSSNSSVSSSVSVVVVVVVVVVVVVVVVVVVD

Sequence (222 aa):
MASSSSDRKNKNKNLYNSWMNNQQEELKELQNGIVHARKNELSDEELNELLRKMVNNFQEYSNGRSRLARVGITVLRPYLVHPFGKFGLVDRWDMKIGDFGQLSGKQITMIDKLQRQIILEERQFSSRLASLQEDVVDQPFAMAARIYDAERGENEIEPLNKHGEDMSNLLEEVDELRMKTLKEILGILTPIQGVEYLAAAKRIRLCLQQWGKKREQEHNSN

Organism: Solanum commersonii (NCBI:txid4109)